Protein AF-A0A832FKH9-F1 (afdb_monomer_lite)

Structure (mmCIF, N/CA/C/O backbone):
data_AF-A0A832FKH9-F1
#
_entry.id   AF-A0A832FKH9-F1
#
loop_
_atom_site.group_PDB
_atom_site.id
_atom_site.type_symbol
_atom_site.label_atom_id
_atom_site.label_alt_id
_atom_site.label_comp_id
_atom_site.label_asym_id
_atom_site.label_entity_id
_atom_site.label_seq_id
_atom_site.pdbx_PDB_ins_code
_atom_site.Cartn_x
_atom_site.Cartn_y
_atom_site.Cartn_z
_atom_site.occupancy
_atom_site.B_iso_or_equiv
_atom_site.auth_seq_id
_atom_site.auth_comp_id
_atom_site.auth_asym_id
_atom_site.auth_atom_id
_atom_site.pdbx_PDB_model_num
ATOM 1 N N . MET A 1 1 ? -3.885 -21.429 -7.191 1.00 72.50 1 MET A N 1
ATOM 2 C CA . MET A 1 1 ? -3.188 -20.646 -6.149 1.00 72.50 1 MET A CA 1
ATOM 3 C C . MET A 1 1 ? -2.126 -19.803 -6.836 1.00 72.50 1 MET A C 1
ATOM 5 O O . MET A 1 1 ? -1.447 -20.340 -7.701 1.00 72.50 1 MET A O 1
ATOM 9 N N . CYS A 1 2 ? -2.045 -18.505 -6.538 1.00 88.19 2 CYS A N 1
ATOM 10 C CA . CYS A 1 2 ? -1.130 -17.582 -7.216 1.00 88.19 2 CYS A CA 1
ATOM 11 C C . CYS A 1 2 ? 0.353 -17.847 -6.870 1.00 88.19 2 CYS A C 1
ATOM 13 O O . CYS A 1 2 ? 0.639 -18.378 -5.797 1.00 88.19 2 CYS A O 1
ATOM 15 N N . ASP A 1 3 ? 1.308 -17.436 -7.715 1.00 91.25 3 ASP A N 1
ATOM 16 C CA . ASP A 1 3 ? 2.751 -17.640 -7.453 1.00 91.25 3 ASP A CA 1
ATOM 17 C C . ASP A 1 3 ? 3.201 -17.015 -6.121 1.00 91.25 3 ASP A C 1
ATOM 19 O O . ASP A 1 3 ? 3.970 -17.606 -5.360 1.00 91.25 3 ASP A O 1
ATOM 23 N N . TRP A 1 4 ? 2.670 -15.834 -5.793 1.00 95.12 4 TRP A N 1
ATOM 24 C CA . TRP A 1 4 ? 2.940 -15.149 -4.527 1.00 95.12 4 TRP A CA 1
ATOM 25 C C . TRP A 1 4 ? 2.365 -15.901 -3.330 1.00 95.12 4 TRP A C 1
ATOM 27 O O . TRP A 1 4 ? 2.994 -15.961 -2.281 1.00 95.12 4 TRP A O 1
ATOM 37 N N . CYS A 1 5 ? 1.202 -16.521 -3.499 1.00 95.06 5 CYS A N 1
ATOM 38 C CA . CYS A 1 5 ? 0.525 -17.339 -2.504 1.00 95.06 5 CYS A CA 1
ATOM 39 C C . CYS A 1 5 ? 1.340 -18.613 -2.219 1.00 95.06 5 CYS A C 1
ATOM 41 O O . CYS A 1 5 ? 1.559 -18.966 -1.064 1.00 95.06 5 CYS A O 1
ATOM 43 N N . MET A 1 6 ? 1.887 -19.244 -3.264 1.00 94.25 6 MET A N 1
ATOM 44 C CA . MET A 1 6 ? 2.776 -20.403 -3.126 1.00 94.25 6 MET A CA 1
ATOM 45 C C . MET A 1 6 ? 4.070 -20.060 -2.376 1.00 94.25 6 MET A C 1
ATOM 47 O O . MET A 1 6 ? 4.509 -20.832 -1.528 1.00 94.25 6 MET A O 1
ATOM 51 N N . LYS A 1 7 ? 4.677 -18.901 -2.664 1.00 95.44 7 LYS A N 1
ATOM 52 C CA . LYS A 1 7 ? 5.942 -18.474 -2.040 1.00 95.44 7 LYS A CA 1
ATOM 53 C C . LYS A 1 7 ? 5.771 -17.905 -0.630 1.00 95.44 7 LYS A C 1
ATOM 55 O O . LYS A 1 7 ? 6.543 -18.231 0.264 1.00 95.44 7 LYS A O 1
ATOM 60 N N . HIS A 1 8 ? 4.773 -17.045 -0.443 1.00 96.56 8 HIS A N 1
ATOM 61 C CA . HIS A 1 8 ? 4.639 -16.170 0.728 1.00 96.56 8 HIS A CA 1
ATOM 62 C C . HIS A 1 8 ? 3.318 -16.354 1.478 1.00 96.56 8 HIS A C 1
ATOM 64 O O . HIS A 1 8 ? 3.066 -15.627 2.432 1.00 96.56 8 HIS A O 1
ATOM 70 N N . GLY A 1 9 ? 2.462 -17.298 1.078 1.00 94.88 9 GLY A N 1
ATOM 71 C CA . GLY A 1 9 ? 1.144 -17.527 1.684 1.00 94.88 9 GLY A CA 1
ATOM 72 C C . GLY A 1 9 ? 1.073 -18.608 2.750 1.00 94.88 9 GLY A C 1
ATOM 73 O O . GLY A 1 9 ? 0.011 -18.773 3.337 1.00 94.88 9 GLY A O 1
ATOM 74 N N . ALA A 1 10 ? 2.164 -19.334 3.023 1.00 92.25 10 ALA A N 1
ATOM 75 C CA . ALA A 1 10 ? 2.206 -20.391 4.044 1.00 92.25 10 ALA A CA 1
ATOM 76 C C . ALA A 1 10 ? 1.051 -21.417 3.919 1.00 92.25 10 ALA A C 1
ATOM 78 O O . ALA A 1 10 ? 0.464 -21.832 4.914 1.00 92.25 10 ALA A O 1
ATOM 79 N N . GLY A 1 11 ? 0.714 -21.808 2.683 1.00 88.44 11 GLY A N 1
ATOM 80 C CA . GLY A 1 11 ? -0.406 -22.711 2.375 1.00 88.44 11 GLY A CA 1
ATOM 81 C C . GLY A 1 11 ? -1.739 -22.011 2.076 1.00 88.44 11 GLY A C 1
ATOM 82 O O . GLY A 1 11 ? -2.700 -22.679 1.703 1.00 88.44 11 GLY A O 1
ATOM 83 N N . GLY A 1 12 ? -1.797 -20.681 2.193 1.00 93.38 12 GLY A N 1
ATOM 84 C CA . GLY A 1 12 ? -2.956 -19.850 1.866 1.00 93.38 12 GLY A CA 1
ATOM 85 C C . GLY A 1 12 ? -2.609 -18.652 0.978 1.00 93.38 12 GLY A C 1
ATOM 86 O O . GLY A 1 12 ? -1.708 -18.697 0.141 1.00 93.38 12 GLY A O 1
ATOM 87 N N . LYS A 1 13 ? -3.354 -17.555 1.144 1.00 96.06 13 LYS A N 1
ATOM 88 C CA . LYS A 1 13 ? -3.136 -16.305 0.400 1.00 96.06 13 LYS A CA 1
ATOM 89 C C . LYS A 1 13 ? -1.949 -15.549 0.985 1.00 96.06 13 LYS A C 1
ATOM 91 O O . LYS A 1 13 ? -1.833 -15.442 2.202 1.00 96.06 13 LYS A O 1
ATOM 96 N N . TRP A 1 14 ? -1.093 -14.976 0.137 1.00 96.81 14 TRP A N 1
ATOM 97 C CA . TRP A 1 14 ? 0.122 -14.281 0.593 1.00 96.81 14 TRP A CA 1
ATOM 98 C C . TRP A 1 14 ? -0.168 -13.144 1.577 1.00 96.81 14 TRP A C 1
ATOM 100 O O . TRP A 1 14 ? 0.570 -12.960 2.540 1.00 96.81 14 TRP A O 1
ATOM 110 N N . TYR A 1 15 ? -1.276 -12.432 1.389 1.00 97.25 15 TYR A N 1
ATOM 111 C CA . TYR A 1 15 ? -1.684 -11.336 2.262 1.00 97.25 15 TYR A CA 1
ATOM 112 C C . TYR A 1 15 ? -2.440 -11.786 3.523 1.00 97.25 15 TYR A C 1
ATOM 114 O O . TYR A 1 15 ? -2.833 -10.951 4.322 1.00 97.25 15 TYR A O 1
ATOM 122 N N . LEU A 1 16 ? -2.654 -13.088 3.731 1.00 97.38 16 LEU A N 1
ATOM 123 C CA . LEU A 1 16 ? -3.214 -13.626 4.980 1.00 97.38 16 LEU A CA 1
ATOM 124 C C . LEU A 1 16 ? -2.169 -14.381 5.814 1.00 97.38 16 LEU A C 1
ATOM 126 O O . LEU A 1 16 ? -2.493 -14.950 6.854 1.00 97.38 16 LEU A O 1
ATOM 130 N N . ASN A 1 17 ? -0.905 -14.377 5.390 1.00 97.56 17 ASN A N 1
ATOM 131 C CA . ASN A 1 17 ? 0.189 -14.941 6.168 1.00 97.56 17 ASN A CA 1
ATOM 132 C C . ASN A 1 17 ? 0.715 -13.912 7.180 1.00 97.56 17 ASN A C 1
ATOM 134 O O . ASN A 1 17 ? 1.379 -12.948 6.800 1.00 97.56 17 ASN A O 1
ATOM 138 N N . ALA A 1 18 ? 0.491 -14.164 8.472 1.00 97.25 18 ALA A N 1
ATOM 139 C CA . ALA A 1 18 ? 0.915 -13.290 9.569 1.00 97.25 18 ALA A CA 1
ATOM 140 C C . ALA A 1 18 ? 2.423 -12.966 9.571 1.00 97.25 18 ALA A C 1
ATOM 142 O O . ALA A 1 18 ? 2.812 -11.867 9.960 1.00 97.25 18 ALA A O 1
ATOM 143 N N . LYS A 1 19 ? 3.285 -13.871 9.077 1.00 97.38 19 LYS A N 1
ATOM 144 C CA . LYS A 1 19 ? 4.739 -13.623 9.001 1.00 97.38 19 LYS A CA 1
ATOM 145 C C . LYS A 1 19 ? 5.087 -12.410 8.142 1.00 97.38 19 LYS A C 1
ATOM 147 O O . LYS A 1 19 ? 6.086 -11.750 8.404 1.00 97.38 19 LYS A O 1
ATOM 152 N N . ASN A 1 20 ? 4.256 -12.097 7.150 1.00 98.19 20 ASN A N 1
ATOM 153 C CA . ASN A 1 20 ? 4.489 -10.981 6.241 1.00 98.19 20 ASN A CA 1
ATOM 154 C C . ASN A 1 20 ? 4.259 -9.612 6.903 1.00 98.19 20 ASN A C 1
ATOM 156 O O . ASN A 1 20 ? 4.616 -8.596 6.320 1.00 98.19 20 ASN A O 1
ATOM 160 N N . TYR A 1 21 ? 3.712 -9.572 8.118 1.00 98.38 21 TYR A N 1
ATOM 161 C CA . TYR A 1 21 ? 3.408 -8.348 8.865 1.00 98.38 21 TYR A CA 1
ATOM 162 C C . TYR A 1 21 ? 4.388 -8.086 10.015 1.00 98.38 21 TYR A C 1
ATOM 164 O O . TYR A 1 21 ? 4.290 -7.063 10.688 1.00 98.38 21 TYR A O 1
ATOM 172 N N . SER A 1 22 ? 5.305 -9.019 10.279 1.00 97.00 22 SER A N 1
ATOM 173 C CA . SER A 1 22 ? 6.062 -9.042 11.527 1.00 97.00 22 SER A CA 1
ATOM 174 C C . SER A 1 22 ? 7.232 -8.052 11.538 1.00 97.00 22 SER A C 1
ATOM 176 O O . SER A 1 22 ? 7.860 -7.775 10.510 1.00 97.00 22 SER A O 1
ATOM 178 N N . ASN A 1 23 ? 7.555 -7.540 12.729 1.00 93.19 23 ASN A N 1
ATOM 179 C CA . ASN A 1 23 ? 8.705 -6.657 12.922 1.00 93.19 23 ASN A CA 1
ATOM 180 C C . ASN A 1 23 ? 10.027 -7.399 12.681 1.00 93.19 23 ASN A C 1
ATOM 182 O O . ASN A 1 23 ? 10.960 -6.816 12.136 1.00 93.19 23 ASN A O 1
ATOM 186 N N . GLU A 1 24 ? 10.089 -8.693 13.004 1.00 95.62 24 GLU A N 1
ATOM 187 C CA . GLU A 1 24 ? 11.258 -9.540 12.755 1.00 95.62 24 GLU A CA 1
ATOM 188 C C . GLU A 1 24 ? 11.542 -9.658 11.255 1.00 95.62 24 GLU A C 1
ATOM 190 O O . GLU A 1 24 ? 12.694 -9.571 10.832 1.00 95.62 24 GLU A O 1
ATOM 195 N N . LEU A 1 25 ? 10.500 -9.809 10.425 1.00 96.88 25 LEU A N 1
ATOM 196 C CA . LEU A 1 25 ? 10.661 -9.791 8.974 1.00 96.88 25 LEU A CA 1
ATOM 197 C C . LEU A 1 25 ? 11.145 -8.419 8.497 1.00 96.88 25 LEU A C 1
ATOM 199 O O . LEU A 1 25 ? 12.061 -8.343 7.675 1.00 96.88 25 LEU A O 1
ATOM 203 N N . ALA A 1 26 ? 10.529 -7.347 8.999 1.00 95.56 26 ALA A N 1
ATOM 204 C CA . ALA A 1 26 ? 10.887 -5.982 8.638 1.00 95.56 26 ALA A CA 1
ATOM 205 C C . ALA A 1 26 ? 12.366 -5.683 8.943 1.00 95.56 26 ALA A C 1
ATOM 207 O O . ALA A 1 26 ? 13.059 -5.082 8.119 1.00 95.56 26 ALA A O 1
ATOM 208 N N . GLU A 1 27 ? 12.865 -6.147 10.089 1.00 94.62 27 GLU A N 1
ATOM 209 C CA . GLU A 1 27 ? 14.269 -6.042 10.485 1.00 94.62 27 GLU A CA 1
ATOM 210 C C . GLU A 1 27 ? 15.173 -6.913 9.603 1.00 94.62 27 GLU A C 1
ATOM 212 O O . GLU A 1 27 ? 16.154 -6.415 9.048 1.00 94.62 27 GLU A O 1
ATOM 217 N N . ALA A 1 28 ? 14.804 -8.180 9.382 1.00 95.38 28 ALA A N 1
ATOM 218 C CA . ALA A 1 28 ? 15.586 -9.125 8.583 1.00 95.38 28 ALA A CA 1
ATOM 219 C C . ALA A 1 28 ? 15.836 -8.649 7.141 1.00 95.38 28 ALA A C 1
ATOM 221 O O . ALA A 1 28 ? 16.871 -8.973 6.553 1.00 95.38 28 ALA A O 1
ATOM 222 N N . ILE A 1 29 ? 14.911 -7.875 6.563 1.00 95.25 29 ILE A N 1
ATOM 223 C CA . ILE A 1 29 ? 15.063 -7.305 5.214 1.00 95.25 29 ILE A CA 1
ATOM 224 C C . ILE A 1 29 ? 15.537 -5.845 5.212 1.00 95.25 29 ILE A C 1
ATOM 226 O O . ILE A 1 29 ? 15.585 -5.232 4.144 1.00 95.25 29 ILE A O 1
ATOM 230 N N . ASN A 1 30 ? 15.872 -5.279 6.377 1.00 94.31 30 ASN A N 1
ATOM 231 C CA . ASN A 1 30 ? 16.203 -3.865 6.558 1.00 94.31 30 ASN A CA 1
ATOM 232 C C . ASN A 1 30 ? 15.158 -2.926 5.915 1.00 94.31 30 ASN A C 1
ATOM 234 O O . ASN A 1 30 ? 15.482 -1.969 5.203 1.00 94.31 30 ASN A O 1
ATOM 238 N N . ALA A 1 31 ? 13.873 -3.215 6.147 1.00 96.12 31 ALA A N 1
ATOM 239 C CA . ALA A 1 31 ? 12.766 -2.462 5.567 1.00 96.12 31 ALA A CA 1
ATOM 240 C C . ALA A 1 31 ? 12.786 -0.987 5.997 1.00 96.12 31 ALA A C 1
ATOM 242 O O . ALA A 1 31 ? 12.308 -0.137 5.253 1.00 96.12 31 ALA A O 1
ATOM 243 N N . GLN A 1 32 ? 13.359 -0.657 7.161 1.00 95.81 32 GLN A N 1
ATOM 244 C CA . GLN A 1 32 ? 13.334 0.707 7.699 1.00 95.81 32 GLN A CA 1
ATOM 245 C C . GLN A 1 32 ? 14.030 1.698 6.775 1.00 95.81 32 GLN A C 1
ATOM 247 O O . GLN A 1 32 ? 13.463 2.747 6.464 1.00 95.81 32 GLN A O 1
ATOM 252 N N . GLU A 1 33 ? 15.235 1.365 6.317 1.00 95.50 33 GLU A N 1
ATOM 253 C CA . GLU A 1 33 ? 15.982 2.251 5.428 1.00 95.50 33 GLU A CA 1
ATOM 254 C C . GLU A 1 33 ? 15.315 2.330 4.050 1.00 95.50 33 GLU A C 1
ATOM 256 O O . GLU A 1 33 ? 15.146 3.423 3.509 1.00 95.50 33 GLU A O 1
ATOM 261 N N . TYR A 1 34 ? 14.829 1.198 3.526 1.00 96.50 34 TYR A N 1
ATOM 262 C CA . TYR A 1 34 ? 14.075 1.175 2.271 1.00 96.50 34 TYR A CA 1
ATOM 263 C C . TYR A 1 34 ? 12.848 2.101 2.328 1.00 96.50 34 TYR A C 1
ATOM 265 O O . TYR A 1 34 ? 12.664 2.950 1.456 1.00 96.50 34 TYR A O 1
ATOM 273 N N . LEU A 1 35 ? 12.018 1.964 3.366 1.00 96.88 35 LEU A N 1
ATOM 274 C CA . LEU A 1 35 ? 10.779 2.725 3.523 1.00 96.88 35 LEU A CA 1
ATOM 275 C C . LEU A 1 35 ? 11.048 4.214 3.715 1.00 96.88 35 LEU A C 1
ATOM 277 O O . LEU A 1 35 ? 10.389 5.047 3.097 1.00 96.88 35 LEU A O 1
ATOM 281 N N . LYS A 1 36 ? 12.040 4.555 4.538 1.00 96.50 36 LYS A N 1
ATOM 282 C CA . LYS A 1 36 ? 12.439 5.940 4.789 1.00 96.50 36 LYS A CA 1
ATOM 283 C C . LYS A 1 36 ? 12.864 6.644 3.506 1.00 96.50 36 LYS A C 1
ATOM 285 O O . LYS A 1 36 ? 12.385 7.744 3.232 1.00 96.50 36 LYS A O 1
ATOM 290 N N . GLU A 1 37 ? 13.726 6.021 2.710 1.00 95.31 37 GLU A N 1
ATOM 291 C CA . GLU A 1 37 ? 14.200 6.620 1.461 1.00 95.31 37 GLU A CA 1
ATOM 292 C C . GLU A 1 37 ? 13.097 6.675 0.398 1.00 95.31 37 GLU A C 1
ATOM 294 O O . GLU A 1 37 ? 12.951 7.684 -0.294 1.00 95.31 37 GLU A O 1
ATOM 299 N N . GLN A 1 38 ? 12.244 5.650 0.326 1.00 94.06 38 GLN A N 1
ATOM 300 C CA . GLN A 1 38 ? 11.099 5.642 -0.580 1.00 94.06 38 GLN A CA 1
ATOM 301 C C . GLN A 1 38 ? 10.106 6.767 -0.264 1.00 94.06 38 GLN A C 1
ATOM 303 O O . GLN A 1 38 ? 9.687 7.481 -1.170 1.00 94.06 38 GLN A O 1
ATOM 308 N N . TRP A 1 39 ? 9.737 6.952 1.005 1.00 93.94 39 TRP A N 1
ATOM 309 C CA . TRP A 1 39 ? 8.747 7.956 1.402 1.00 93.94 39 TRP A CA 1
ATOM 310 C C . TRP A 1 39 ? 9.293 9.383 1.397 1.00 93.94 39 TRP A C 1
ATOM 312 O O . TRP A 1 39 ? 8.552 10.320 1.107 1.00 93.94 39 TRP A O 1
ATOM 322 N N . LYS A 1 40 ? 10.596 9.579 1.627 1.00 92.94 40 LYS A N 1
ATOM 323 C CA . LYS A 1 40 ? 11.235 10.881 1.379 1.00 92.94 40 LYS A CA 1
ATOM 324 C C . LYS A 1 40 ? 11.149 11.300 -0.084 1.00 92.94 40 LYS A C 1
ATOM 326 O O . LYS A 1 40 ? 10.989 12.492 -0.334 1.00 92.94 40 LYS A O 1
ATOM 331 N N . ALA A 1 41 ? 11.251 10.342 -1.004 1.00 87.81 41 ALA A N 1
ATOM 332 C CA . ALA A 1 41 ? 11.240 10.552 -2.447 1.00 87.81 41 ALA A CA 1
ATOM 333 C C . ALA A 1 41 ? 9.930 10.084 -3.106 1.00 87.81 41 ALA A C 1
ATOM 335 O O . ALA A 1 41 ? 9.932 9.719 -4.283 1.00 87.81 41 ALA A O 1
ATOM 336 N N . PHE A 1 42 ? 8.810 10.068 -2.374 1.00 85.69 42 PHE A N 1
ATOM 337 C CA . PHE A 1 42 ? 7.564 9.462 -2.855 1.00 85.69 42 PHE A CA 1
ATOM 338 C C . PHE A 1 42 ? 7.050 10.124 -4.142 1.00 85.69 42 PHE A C 1
ATOM 340 O O . PHE A 1 42 ? 6.517 9.465 -5.032 1.00 85.69 42 PHE A O 1
ATOM 347 N N . GLU A 1 43 ? 7.275 11.427 -4.292 1.00 78.50 43 GLU A N 1
ATOM 348 C CA . GLU A 1 43 ? 6.935 12.195 -5.488 1.00 78.50 43 GLU A CA 1
ATOM 349 C C . GLU A 1 43 ? 7.694 11.680 -6.731 1.00 78.50 43 GLU A C 1
ATOM 351 O O . GLU A 1 43 ? 7.157 11.656 -7.841 1.00 78.50 43 GLU A O 1
ATOM 356 N N . MET A 1 44 ? 8.916 11.168 -6.542 1.00 73.19 44 MET A N 1
ATOM 357 C CA . MET A 1 44 ? 9.737 10.570 -7.601 1.00 73.19 44 MET A CA 1
ATOM 358 C C . MET A 1 44 ? 9.292 9.150 -7.968 1.00 73.19 44 MET A C 1
ATOM 360 O O . MET A 1 44 ? 9.544 8.709 -9.091 1.00 73.19 44 MET A O 1
ATOM 364 N N . VAL A 1 45 ? 8.563 8.456 -7.083 1.00 68.38 45 VAL A N 1
ATOM 365 C CA . VAL A 1 45 ? 7.987 7.126 -7.364 1.00 68.38 45 VAL A CA 1
ATOM 366 C C . VAL A 1 45 ? 6.961 7.189 -8.505 1.00 68.38 45 VAL A C 1
ATOM 368 O O . VAL A 1 45 ? 6.744 6.179 -9.175 1.00 68.38 45 VAL A O 1
ATOM 371 N N . TYR A 1 46 ? 6.365 8.359 -8.773 1.00 59.53 46 TYR A N 1
ATOM 372 C CA . TYR A 1 46 ? 5.474 8.601 -9.920 1.00 59.53 46 TYR A CA 1
ATOM 373 C C . TYR A 1 46 ? 6.218 8.937 -11.214 1.00 59.53 46 TYR A C 1
ATOM 375 O O . TYR A 1 46 ? 5.755 8.612 -12.308 1.00 59.53 46 TYR A O 1
ATOM 383 N N . ILE A 1 47 ? 7.400 9.542 -11.108 1.00 57.53 47 ILE A N 1
ATOM 384 C CA . ILE A 1 47 ? 8.244 9.934 -12.242 1.00 57.53 47 ILE A CA 1
ATOM 385 C C . ILE A 1 47 ? 9.305 8.841 -12.453 1.00 57.53 47 ILE A C 1
ATOM 387 O O . ILE A 1 47 ? 10.512 9.090 -12.487 1.00 57.53 47 ILE A O 1
ATOM 391 N N . ARG A 1 48 ? 8.866 7.576 -12.554 1.00 57.44 48 ARG A N 1
ATOM 392 C CA . ARG A 1 48 ? 9.795 6.452 -12.742 1.00 57.44 48 ARG A CA 1
ATOM 393 C C . ARG A 1 48 ? 10.490 6.582 -14.090 1.00 57.44 48 ARG A C 1
ATOM 395 O O . ARG A 1 48 ? 9.838 6.641 -15.131 1.00 57.44 48 ARG A O 1
ATOM 402 N N . ARG A 1 49 ? 11.824 6.543 -14.079 1.00 53.72 49 ARG A N 1
ATOM 403 C CA . ARG A 1 49 ? 12.604 6.238 -15.282 1.00 53.72 49 ARG A CA 1
ATOM 404 C C . ARG A 1 49 ? 12.764 4.726 -15.396 1.00 53.72 49 ARG A C 1
ATOM 406 O O . ARG A 1 49 ? 13.375 4.103 -14.530 1.00 53.72 49 ARG A O 1
ATOM 413 N N . ILE A 1 50 ? 12.240 4.136 -16.465 1.00 57.28 50 ILE A N 1
ATOM 414 C CA . ILE A 1 50 ? 12.451 2.719 -16.792 1.00 57.28 50 ILE A CA 1
ATOM 415 C C . ILE A 1 50 ? 13.569 2.682 -17.831 1.00 57.28 50 ILE A C 1
ATOM 417 O O . ILE A 1 50 ? 13.395 3.204 -18.923 1.00 57.28 50 ILE A O 1
ATOM 421 N N . MET A 1 51 ? 14.735 2.115 -17.501 1.00 53.44 51 MET A N 1
ATOM 422 C CA . MET A 1 51 ? 15.885 2.051 -18.428 1.00 53.44 51 MET A CA 1
ATOM 423 C C . MET A 1 51 ? 16.297 3.427 -19.005 1.00 53.44 51 MET A C 1
ATOM 425 O O . MET A 1 51 ? 16.641 3.541 -20.174 1.00 53.44 51 MET A O 1
ATOM 429 N N . GLY A 1 52 ? 16.215 4.498 -18.205 1.00 54.97 52 GLY A N 1
ATOM 430 C CA . GLY A 1 52 ? 16.533 5.865 -18.653 1.00 54.97 52 GLY A CA 1
ATOM 431 C C . GLY A 1 52 ? 15.419 6.565 -19.443 1.00 54.97 52 GLY A C 1
ATOM 432 O O . GLY A 1 52 ? 15.507 7.768 -19.675 1.00 54.97 52 GLY A O 1
ATOM 433 N N . ILE A 1 53 ? 14.338 5.859 -19.781 1.00 54.44 53 ILE A N 1
ATOM 434 C CA . ILE A 1 53 ? 13.167 6.416 -20.458 1.00 54.44 53 ILE A CA 1
ATOM 435 C C . ILE A 1 53 ? 12.234 7.043 -19.423 1.00 54.44 53 ILE A C 1
ATOM 437 O O . ILE A 1 53 ? 11.830 6.395 -18.456 1.00 54.44 53 ILE A O 1
ATOM 441 N N . THR A 1 54 ? 11.917 8.323 -19.621 1.00 58.16 54 THR A N 1
ATOM 442 C CA . THR A 1 54 ? 10.975 9.081 -18.789 1.00 58.16 54 THR A CA 1
ATOM 443 C C . THR A 1 54 ? 9.558 8.517 -18.901 1.00 58.16 54 THR A C 1
ATOM 445 O O . THR A 1 54 ? 9.191 7.931 -19.921 1.00 58.16 54 THR A O 1
ATOM 448 N N . SER A 1 55 ? 8.742 8.731 -17.864 1.00 59.66 55 SER A N 1
ATOM 449 C CA . SER A 1 55 ? 7.317 8.375 -17.860 1.00 59.66 55 SER A CA 1
ATOM 450 C C . SER A 1 55 ? 6.475 9.192 -18.857 1.00 59.66 55 SER A C 1
ATOM 452 O O . SER A 1 55 ? 5.330 8.834 -19.132 1.00 59.66 55 SER A O 1
ATOM 454 N N . ILE A 1 56 ? 7.052 10.252 -19.438 1.00 58.41 56 ILE A N 1
ATOM 455 C CA . ILE A 1 56 ? 6.475 11.020 -20.547 1.00 58.41 56 ILE A CA 1
ATOM 456 C C . ILE A 1 56 ? 6.357 10.089 -21.764 1.00 58.41 56 ILE A C 1
ATOM 458 O O . ILE A 1 56 ? 7.338 9.460 -22.178 1.00 58.41 56 ILE A O 1
ATOM 462 N N . ASP A 1 57 ? 5.144 9.968 -22.301 1.00 62.38 57 ASP A N 1
ATOM 463 C CA . ASP A 1 57 ? 4.764 9.053 -23.388 1.00 62.38 57 ASP A CA 1
ATOM 464 C C . ASP A 1 57 ? 4.993 7.564 -23.096 1.00 62.38 57 ASP A C 1
ATOM 466 O O . ASP A 1 57 ? 5.122 6.753 -24.017 1.00 62.38 57 ASP A O 1
ATOM 470 N N . LEU A 1 58 ? 5.035 7.165 -21.817 1.00 67.62 58 LEU A N 1
ATOM 471 C CA . LEU A 1 58 ? 5.226 5.759 -21.447 1.00 67.62 58 LEU A CA 1
ATOM 472 C C . LEU A 1 58 ? 4.156 4.852 -22.072 1.00 67.62 58 LEU A C 1
ATOM 474 O O . LEU A 1 58 ? 4.480 3.750 -22.504 1.00 67.62 58 LEU A O 1
ATOM 478 N N . GLY A 1 59 ? 2.918 5.339 -22.199 1.00 68.38 59 GLY A N 1
ATOM 479 C CA . GLY A 1 59 ? 1.840 4.616 -22.875 1.00 68.38 59 GLY A CA 1
ATOM 480 C C . GLY A 1 59 ? 2.166 4.263 -24.321 1.00 68.38 59 GLY A C 1
ATOM 481 O O . GLY A 1 59 ? 2.124 3.091 -24.683 1.00 68.38 59 GLY A O 1
ATOM 482 N N . TYR A 1 60 ? 2.582 5.249 -25.118 1.00 73.44 60 TYR A N 1
ATOM 483 C CA . TYR A 1 60 ? 3.007 5.025 -26.501 1.00 73.44 60 TYR A CA 1
ATOM 484 C C . TYR A 1 60 ? 4.213 4.077 -26.573 1.00 73.44 60 TYR A C 1
ATOM 486 O O . TYR A 1 60 ? 4.215 3.104 -27.326 1.00 73.44 60 TYR A O 1
ATOM 494 N N . LYS A 1 61 ? 5.231 4.302 -25.733 1.00 73.88 61 LYS A N 1
ATOM 495 C CA . LYS A 1 61 ? 6.465 3.497 -25.740 1.00 73.88 61 LYS A CA 1
ATOM 496 C C . LYS A 1 61 ? 6.221 2.034 -25.358 1.00 73.88 61 LYS A C 1
ATOM 498 O O . LYS A 1 61 ? 6.899 1.153 -25.884 1.00 73.88 61 LYS A O 1
ATOM 503 N N . LEU A 1 62 ? 5.252 1.761 -24.483 1.00 75.12 62 LEU A N 1
ATOM 504 C CA . LEU A 1 62 ? 4.856 0.402 -24.100 1.00 75.12 62 LEU A CA 1
ATOM 505 C C . LEU A 1 62 ? 4.062 -0.339 -25.186 1.00 75.12 62 LEU A C 1
ATOM 507 O O . LEU A 1 62 ? 4.001 -1.567 -25.136 1.00 75.12 62 LEU A O 1
ATOM 511 N N . GLN A 1 63 ? 3.495 0.370 -26.165 1.00 75.31 63 GLN A N 1
ATOM 512 C CA . GLN A 1 63 ? 2.788 -0.223 -27.306 1.00 75.31 63 GLN A CA 1
ATOM 513 C C . GLN A 1 63 ? 3.728 -0.615 -28.460 1.00 75.31 63 GLN A C 1
ATOM 515 O O . GLN A 1 63 ? 3.331 -1.365 -29.350 1.00 75.31 63 GLN A O 1
ATOM 520 N N . LEU A 1 64 ? 4.989 -0.162 -28.445 1.00 78.00 64 LEU A N 1
ATOM 521 C CA . LEU A 1 64 ? 5.970 -0.512 -29.475 1.00 78.00 64 LEU A CA 1
ATOM 522 C C . LEU A 1 64 ? 6.328 -2.014 -29.417 1.00 78.00 64 LEU A C 1
ATOM 524 O O . LEU A 1 64 ? 6.601 -2.538 -28.335 1.00 78.00 64 LEU A O 1
ATOM 528 N N . PRO A 1 65 ? 6.413 -2.724 -30.557 1.00 76.44 65 PRO A N 1
ATOM 529 C CA . PRO A 1 65 ? 6.429 -4.190 -30.587 1.00 76.44 65 PRO A CA 1
ATOM 530 C C . PRO A 1 65 ? 7.645 -4.827 -29.903 1.00 76.44 65 PRO A C 1
ATOM 532 O O . PRO A 1 65 ? 7.503 -5.837 -29.220 1.00 76.44 65 PRO A O 1
ATOM 535 N N . ILE A 1 66 ? 8.837 -4.246 -30.061 1.00 83.00 66 ILE A N 1
ATOM 536 C CA . ILE A 1 66 ? 10.079 -4.765 -29.459 1.00 83.00 66 ILE A CA 1
ATOM 537 C C . ILE A 1 66 ? 10.428 -3.966 -28.201 1.00 83.00 66 ILE A C 1
ATOM 539 O O . ILE A 1 66 ? 10.595 -4.533 -27.122 1.00 83.00 66 ILE A O 1
ATOM 543 N N . ILE A 1 67 ? 10.472 -2.638 -28.324 1.00 82.88 67 ILE A N 1
ATOM 544 C CA . ILE A 1 67 ? 10.828 -1.730 -27.225 1.00 82.88 67 ILE A CA 1
ATOM 545 C C . ILE A 1 67 ? 9.830 -1.863 -26.069 1.00 82.88 67 ILE A C 1
ATOM 547 O O . ILE A 1 67 ? 10.244 -1.994 -24.919 1.00 82.88 67 ILE A O 1
ATOM 551 N N . GLY A 1 68 ? 8.529 -1.922 -26.357 1.00 83.88 68 GLY A N 1
ATOM 552 C CA . GLY A 1 68 ? 7.492 -2.068 -25.340 1.00 83.88 68 GLY A CA 1
ATOM 553 C C . GLY A 1 68 ? 7.584 -3.390 -24.580 1.00 83.88 68 GLY A C 1
ATOM 554 O O . GLY A 1 68 ? 7.408 -3.401 -23.362 1.00 83.88 68 GLY A O 1
ATOM 555 N N . ARG A 1 69 ? 7.960 -4.492 -25.247 1.00 85.62 69 ARG A N 1
ATOM 556 C CA . ARG A 1 69 ? 8.207 -5.787 -24.582 1.00 85.62 69 ARG A CA 1
ATOM 557 C C . ARG A 1 69 ? 9.382 -5.710 -23.610 1.00 85.62 69 ARG A C 1
ATOM 559 O O . ARG A 1 69 ? 9.259 -6.172 -22.479 1.00 85.62 69 ARG A O 1
ATOM 566 N N . ILE A 1 70 ? 10.489 -5.089 -24.021 1.00 87.44 70 ILE A N 1
ATOM 567 C CA . ILE A 1 70 ? 11.681 -4.915 -23.173 1.00 87.44 70 ILE A CA 1
ATOM 568 C C . ILE A 1 70 ? 11.369 -4.008 -21.977 1.00 87.44 70 ILE A C 1
ATOM 570 O O . ILE A 1 70 ? 11.730 -4.326 -20.843 1.00 87.44 70 ILE A O 1
ATOM 574 N N . LEU A 1 71 ? 10.666 -2.897 -22.211 1.00 85.31 71 LEU A N 1
ATOM 575 C CA . LEU A 1 71 ? 10.262 -1.970 -21.155 1.00 85.31 71 LEU A CA 1
ATOM 576 C C . LEU A 1 71 ? 9.311 -2.620 -20.156 1.00 85.31 71 LEU A C 1
ATOM 578 O O . LEU A 1 71 ? 9.521 -2.476 -18.953 1.00 85.31 71 LEU A O 1
ATOM 582 N N . ARG A 1 72 ? 8.316 -3.375 -20.636 1.00 88.44 72 ARG A N 1
ATOM 583 C CA . ARG A 1 72 ? 7.409 -4.149 -19.784 1.00 88.44 72 ARG A CA 1
ATOM 584 C C . ARG A 1 72 ? 8.184 -5.158 -18.952 1.00 88.44 72 ARG A C 1
ATOM 586 O O . ARG A 1 72 ? 8.050 -5.149 -17.740 1.00 88.44 72 ARG A O 1
ATOM 593 N N . TRP A 1 73 ? 9.043 -5.965 -19.570 1.00 90.06 73 TRP A N 1
ATOM 594 C CA . TRP A 1 73 ? 9.867 -6.935 -18.846 1.00 90.06 73 TRP A CA 1
ATOM 595 C C . TRP A 1 73 ? 10.728 -6.273 -17.758 1.00 90.06 73 TRP A C 1
ATOM 597 O O .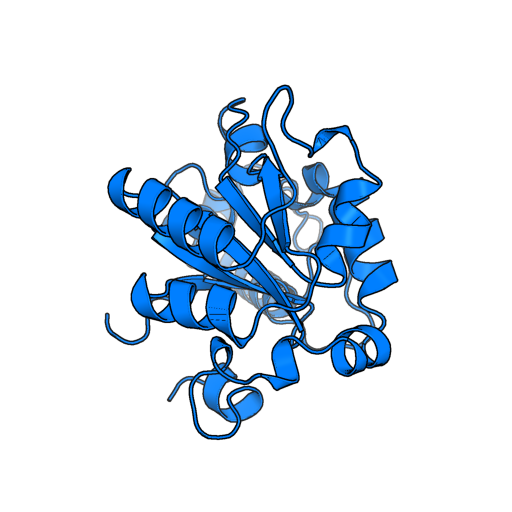 TRP A 1 73 ? 10.761 -6.737 -16.620 1.00 90.06 73 TRP A O 1
ATOM 607 N N . SER A 1 74 ? 11.372 -5.147 -18.077 1.00 89.69 74 SER A N 1
ATOM 608 C CA . SER A 1 74 ? 12.172 -4.379 -17.116 1.00 89.69 74 SER A CA 1
ATOM 609 C C . SER A 1 74 ? 11.323 -3.821 -15.969 1.00 89.69 74 SER A C 1
ATOM 611 O O . SER A 1 74 ? 11.718 -3.905 -14.803 1.00 89.69 74 SER A O 1
ATOM 613 N N . ALA A 1 75 ? 10.141 -3.283 -16.284 1.00 89.00 75 ALA A N 1
ATOM 614 C CA . ALA A 1 75 ? 9.199 -2.771 -15.298 1.00 89.00 75 ALA A CA 1
ATOM 615 C C . ALA A 1 75 ? 8.686 -3.885 -14.380 1.00 89.00 75 ALA A C 1
ATOM 617 O O . ALA A 1 75 ? 8.711 -3.722 -13.165 1.00 89.00 75 ALA A O 1
ATOM 618 N N . GLU A 1 76 ? 8.299 -5.032 -14.932 1.00 92.69 76 GLU A N 1
ATOM 619 C CA . GLU A 1 76 ? 7.817 -6.173 -14.154 1.00 92.69 76 GLU A CA 1
ATOM 620 C C . GLU A 1 76 ? 8.904 -6.725 -13.231 1.00 92.69 76 GLU A C 1
ATOM 622 O O . GLU A 1 76 ? 8.635 -6.989 -12.060 1.00 92.69 76 GLU A O 1
ATOM 627 N N . ARG A 1 77 ? 10.154 -6.811 -13.710 1.00 93.31 77 ARG A N 1
ATOM 628 C CA . ARG A 1 77 ? 11.299 -7.2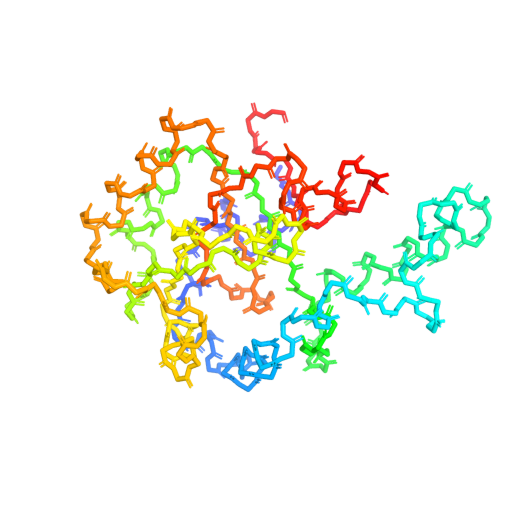36 -12.890 1.00 93.31 77 ARG A CA 1
ATOM 629 C C . ARG A 1 77 ? 11.570 -6.280 -11.728 1.00 93.31 77 ARG A C 1
ATOM 631 O O . ARG A 1 77 ? 11.986 -6.714 -10.660 1.00 93.31 77 ARG A O 1
ATOM 638 N N . MET A 1 78 ? 11.356 -4.985 -11.945 1.00 91.81 78 MET A N 1
ATOM 639 C CA . MET A 1 78 ? 11.467 -3.952 -10.916 1.00 91.81 78 MET A CA 1
ATOM 640 C C . MET A 1 78 ? 10.336 -4.081 -9.886 1.00 91.81 78 MET A C 1
ATOM 642 O O . MET A 1 78 ? 10.604 -4.184 -8.691 1.00 91.81 78 MET A O 1
ATOM 646 N N . ILE A 1 79 ? 9.084 -4.113 -10.351 1.00 93.12 79 ILE A N 1
ATOM 647 C CA . ILE A 1 79 ? 7.872 -4.189 -9.521 1.00 93.12 79 ILE A CA 1
ATOM 648 C C . ILE A 1 79 ? 7.913 -5.424 -8.613 1.00 93.12 79 ILE A C 1
ATOM 650 O O . ILE A 1 79 ? 7.661 -5.308 -7.420 1.00 93.12 79 ILE A O 1
ATOM 654 N N . HIS A 1 80 ? 8.325 -6.573 -9.151 1.00 96.19 80 HIS A N 1
ATOM 655 C CA . HIS A 1 80 ? 8.332 -7.864 -8.457 1.00 96.19 80 HIS A CA 1
ATOM 656 C C . HIS A 1 80 ? 9.710 -8.265 -7.910 1.00 96.19 80 HIS A C 1
ATOM 658 O O . HIS A 1 80 ? 9.971 -9.445 -7.680 1.00 96.19 80 HIS A O 1
ATOM 664 N N . SER A 1 81 ? 10.626 -7.307 -7.738 1.00 95.81 81 SER A N 1
ATOM 665 C CA . SER A 1 81 ? 11.989 -7.596 -7.287 1.00 95.81 81 SER A CA 1
ATOM 666 C C . SER A 1 81 ? 12.013 -8.189 -5.876 1.00 95.81 81 SER A C 1
ATOM 668 O O . SER A 1 81 ? 11.689 -7.517 -4.899 1.00 95.81 81 SER A O 1
ATOM 670 N N . GLU A 1 82 ? 12.504 -9.422 -5.752 1.00 95.38 82 GLU A N 1
ATOM 671 C CA . GLU A 1 82 ? 12.789 -10.068 -4.464 1.00 95.38 82 GLU A CA 1
ATOM 672 C C . GLU A 1 82 ? 14.260 -9.874 -4.024 1.00 95.38 82 GLU A C 1
ATOM 674 O O . GLU A 1 82 ? 14.649 -10.355 -2.964 1.00 95.38 82 GLU A O 1
ATOM 679 N N . GLY A 1 83 ? 15.080 -9.138 -4.788 1.00 92.12 83 GLY A N 1
ATOM 680 C CA . GLY A 1 83 ? 16.523 -8.995 -4.540 1.00 92.12 83 GLY A CA 1
ATOM 681 C C . GLY A 1 83 ? 16.893 -8.232 -3.258 1.00 92.12 83 GLY A C 1
ATOM 682 O O . GLY A 1 83 ? 16.088 -7.495 -2.705 1.00 92.12 83 GLY A O 1
ATOM 683 N N . LYS A 1 84 ? 18.148 -8.362 -2.801 1.00 87.44 84 LYS A N 1
ATOM 684 C CA . LYS A 1 84 ? 18.665 -7.638 -1.617 1.00 87.44 84 LYS A CA 1
ATOM 685 C C . LYS A 1 84 ? 18.964 -6.155 -1.884 1.00 87.44 84 LYS A C 1
ATOM 687 O O . LYS A 1 84 ? 18.884 -5.337 -0.979 1.00 87.44 84 LYS A O 1
ATOM 692 N N . HIS A 1 85 ? 19.289 -5.799 -3.128 1.00 88.62 85 HIS A N 1
ATOM 693 C CA . HIS A 1 85 ? 19.674 -4.440 -3.534 1.00 88.62 85 HIS A CA 1
ATOM 694 C C . HIS A 1 85 ? 18.529 -3.718 -4.256 1.00 88.62 85 HIS A C 1
ATOM 696 O O . HIS A 1 85 ? 18.680 -3.266 -5.391 1.00 88.62 85 HIS A O 1
ATOM 702 N N . ARG A 1 86 ? 17.353 -3.667 -3.622 1.00 93.12 86 ARG A N 1
ATOM 703 C CA . ARG A 1 86 ? 16.184 -2.954 -4.158 1.00 93.12 86 ARG A CA 1
ATOM 704 C C . ARG A 1 86 ? 16.426 -1.453 -4.132 1.00 93.12 86 ARG A C 1
ATOM 706 O O . ARG A 1 86 ? 16.915 -0.925 -3.137 1.00 93.12 86 ARG A O 1
ATOM 713 N N . ASN A 1 87 ? 16.036 -0.762 -5.197 1.00 92.62 87 ASN A N 1
ATOM 714 C CA . ASN A 1 87 ? 16.051 0.691 -5.226 1.00 92.62 87 ASN A CA 1
ATOM 715 C C . ASN A 1 87 ? 14.744 1.257 -4.618 1.00 92.62 87 ASN A C 1
ATOM 717 O O . ASN A 1 87 ? 13.679 1.112 -5.230 1.00 92.62 87 ASN A O 1
ATOM 721 N N . PRO A 1 88 ? 14.795 1.927 -3.450 1.00 92.00 88 PRO A N 1
ATOM 722 C CA . PRO A 1 88 ? 13.601 2.457 -2.789 1.00 92.00 88 PRO A CA 1
ATOM 723 C C . PRO A 1 88 ? 12.950 3.611 -3.559 1.00 92.00 88 PRO A C 1
ATOM 725 O O . PRO A 1 88 ? 11.726 3.683 -3.637 1.00 92.00 88 PRO A O 1
ATOM 728 N N . VAL A 1 89 ? 13.743 4.461 -4.221 1.00 88.19 89 VAL A N 1
ATOM 729 C CA . VAL A 1 89 ? 13.249 5.603 -5.018 1.00 88.19 89 VAL A CA 1
ATOM 730 C C . VAL A 1 89 ? 12.423 5.132 -6.221 1.00 88.19 89 VAL A C 1
ATOM 732 O O . VAL A 1 89 ? 11.491 5.804 -6.655 1.00 88.19 89 VAL A O 1
ATOM 735 N N . ARG A 1 90 ? 12.735 3.946 -6.756 1.00 85.44 90 ARG A N 1
ATOM 736 C CA . ARG A 1 90 ? 11.973 3.298 -7.837 1.00 85.44 90 ARG A CA 1
ATOM 737 C C . ARG A 1 90 ? 10.831 2.410 -7.342 1.00 85.44 90 ARG A C 1
ATOM 739 O O . ARG A 1 90 ? 10.057 1.924 -8.171 1.00 85.44 90 ARG A O 1
ATOM 746 N N . ALA A 1 91 ? 10.719 2.225 -6.027 1.00 90.62 91 ALA A N 1
ATOM 747 C CA . ALA A 1 91 ? 9.805 1.290 -5.386 1.00 90.62 91 ALA A CA 1
ATOM 748 C C . ALA A 1 91 ? 9.956 -0.150 -5.915 1.00 90.62 91 ALA A C 1
ATOM 750 O O . ALA A 1 91 ? 8.976 -0.805 -6.277 1.00 90.62 91 ALA A O 1
ATOM 751 N N . ASP A 1 92 ? 11.198 -0.630 -6.001 1.00 93.81 92 ASP A N 1
ATOM 752 C CA . ASP A 1 92 ? 11.490 -2.012 -6.382 1.00 93.81 92 ASP A CA 1
ATOM 753 C C . ASP A 1 92 ? 10.880 -2.983 -5.361 1.00 93.81 92 ASP A C 1
ATOM 755 O O . ASP A 1 92 ? 11.093 -2.819 -4.158 1.00 93.81 92 ASP A O 1
ATOM 759 N N . GLY A 1 93 ? 10.160 -4.007 -5.818 1.00 95.44 93 GLY A N 1
ATOM 760 C CA . GLY A 1 93 ? 9.487 -4.962 -4.930 1.00 95.44 93 GLY A CA 1
ATOM 761 C C . GLY A 1 93 ? 8.219 -4.411 -4.266 1.00 95.44 93 GLY A C 1
ATOM 762 O O . GLY A 1 93 ? 7.840 -4.910 -3.209 1.00 95.44 93 GLY A O 1
ATOM 763 N N . HIS A 1 94 ? 7.597 -3.372 -4.832 1.00 95.56 94 HIS A N 1
ATOM 764 C CA . HIS A 1 94 ? 6.328 -2.817 -4.358 1.00 95.56 94 HIS A CA 1
ATOM 765 C C . HIS A 1 94 ? 5.202 -3.085 -5.360 1.00 95.56 94 HIS A C 1
ATOM 767 O O . HIS A 1 94 ? 5.154 -2.489 -6.441 1.00 95.56 94 HIS A O 1
ATOM 773 N N . PHE A 1 95 ? 4.286 -3.967 -4.973 1.00 96.25 95 PHE A N 1
ATOM 774 C CA . PHE A 1 95 ? 3.043 -4.259 -5.679 1.00 96.25 95 PHE A CA 1
ATOM 775 C C . PHE A 1 95 ? 1.982 -4.703 -4.677 1.00 96.25 95 PHE A C 1
ATOM 777 O O . PHE A 1 95 ? 2.287 -4.988 -3.516 1.00 96.25 95 PHE A O 1
ATOM 784 N N . GLY A 1 96 ? 0.736 -4.752 -5.129 1.00 96.38 96 GLY A N 1
ATOM 785 C CA . GLY A 1 96 ? -0.383 -5.097 -4.271 1.00 96.38 96 GLY A CA 1
ATOM 786 C C . GLY A 1 96 ? -1.415 -5.988 -4.930 1.00 96.38 96 GLY A C 1
ATOM 787 O O . GLY A 1 96 ? -1.247 -6.469 -6.051 1.00 96.38 96 GLY A O 1
ATOM 788 N N . GLN A 1 97 ? -2.512 -6.198 -4.219 1.00 97.12 97 GLN A N 1
ATOM 789 C CA . GLN A 1 97 ? -3.663 -6.948 -4.697 1.00 97.12 97 GLN A CA 1
ATOM 790 C C . GLN A 1 97 ? -4.946 -6.309 -4.178 1.00 97.12 97 GLN A C 1
ATOM 792 O O . GLN A 1 97 ? -4.995 -5.837 -3.043 1.00 97.12 97 GLN A O 1
ATOM 797 N N . VAL A 1 98 ? -5.976 -6.279 -5.023 1.00 97.31 98 VAL A N 1
ATOM 798 C CA . VAL A 1 98 ? -7.342 -5.938 -4.609 1.00 97.31 98 VAL A CA 1
ATOM 799 C C . VAL A 1 98 ? -7.868 -7.032 -3.688 1.00 97.31 98 VAL A C 1
ATOM 801 O O . VAL A 1 98 ? -7.766 -8.207 -4.024 1.00 97.31 98 VAL A O 1
ATOM 804 N N . ILE A 1 99 ? -8.459 -6.658 -2.557 1.00 97.62 99 ILE A N 1
ATOM 805 C CA . ILE A 1 99 ? -9.016 -7.607 -1.588 1.00 97.62 99 ILE A CA 1
ATOM 806 C C . ILE A 1 99 ? -10.460 -7.238 -1.221 1.00 97.62 99 ILE A C 1
ATOM 808 O O . ILE A 1 99 ? -10.815 -6.058 -1.262 1.00 97.62 99 ILE A O 1
ATOM 812 N N . PRO A 1 100 ? -11.313 -8.215 -0.865 1.00 97.12 100 PRO A N 1
ATOM 813 C CA . PRO A 1 100 ? -12.626 -7.937 -0.295 1.00 97.12 100 PRO A CA 1
ATOM 814 C C . PRO A 1 100 ? -12.522 -7.164 1.022 1.00 97.12 100 PRO A C 1
ATOM 816 O O . PRO A 1 100 ? -11.550 -7.319 1.766 1.00 97.12 100 PRO A O 1
ATOM 819 N N . LEU A 1 101 ? -13.572 -6.405 1.345 1.00 97.69 101 LEU A N 1
ATOM 820 C CA . LEU A 1 101 ? -13.676 -5.668 2.607 1.00 97.69 101 LEU A CA 1
ATOM 821 C C . LEU A 1 101 ? -13.450 -6.582 3.821 1.00 97.69 101 LEU A C 1
ATOM 823 O O . LEU A 1 101 ? -12.679 -6.231 4.705 1.00 97.69 101 LEU A O 1
ATOM 827 N N . GLU A 1 102 ? -14.045 -7.775 3.836 1.00 97.75 102 GLU A N 1
ATOM 828 C CA . GLU A 1 102 ? -13.898 -8.710 4.961 1.00 97.75 102 GLU A CA 1
ATOM 829 C C . GLU A 1 102 ? -12.444 -9.138 5.196 1.00 97.75 102 GLU A C 1
ATOM 831 O O . GLU A 1 102 ? -11.993 -9.234 6.335 1.00 97.75 102 GLU A O 1
ATOM 836 N N . GLU A 1 103 ? -11.661 -9.326 4.131 1.00 98.12 103 GLU A N 1
ATOM 837 C CA . GLU A 1 103 ? -10.242 -9.670 4.264 1.00 98.12 103 GLU A CA 1
ATOM 838 C C . GLU A 1 103 ? -9.413 -8.462 4.708 1.00 98.12 103 GLU A C 1
ATOM 840 O O . GLU A 1 103 ? -8.488 -8.619 5.504 1.00 98.12 103 GLU A O 1
ATOM 845 N N . ALA A 1 104 ? -9.779 -7.249 4.283 1.00 98.44 104 ALA A N 1
ATOM 846 C CA . ALA A 1 104 ? -9.173 -6.028 4.806 1.00 98.44 104 ALA A CA 1
ATOM 847 C C . ALA A 1 104 ? -9.431 -5.875 6.315 1.00 98.44 104 ALA A C 1
ATOM 849 O O . ALA A 1 104 ? -8.508 -5.553 7.064 1.00 98.44 104 ALA A O 1
ATOM 850 N N . LYS A 1 105 ? -10.650 -6.180 6.779 1.00 98.69 105 LYS A N 1
ATOM 851 C CA . LYS A 1 105 ? -11.016 -6.157 8.205 1.00 98.69 105 LYS A CA 1
ATOM 852 C C . LYS A 1 105 ? -10.241 -7.201 9.008 1.00 98.69 105 LYS A C 1
ATOM 854 O O . LYS A 1 105 ? -9.750 -6.879 10.084 1.00 98.69 105 LYS A O 1
ATOM 859 N N . ILE A 1 106 ? -10.050 -8.410 8.470 1.00 98.44 106 ILE A N 1
ATOM 860 C CA . ILE A 1 106 ? -9.192 -9.437 9.089 1.00 98.44 106 ILE A CA 1
ATOM 861 C C . ILE A 1 106 ? -7.751 -8.940 9.221 1.00 98.44 106 ILE A C 1
ATOM 863 O O . ILE A 1 106 ? -7.142 -9.102 10.277 1.00 98.44 106 ILE A O 1
ATOM 867 N N . ILE A 1 107 ? -7.199 -8.326 8.171 1.00 98.62 107 ILE A N 1
ATOM 868 C CA . ILE A 1 107 ? -5.832 -7.804 8.210 1.00 98.62 107 ILE A CA 1
ATOM 869 C C . ILE A 1 107 ? -5.705 -6.724 9.287 1.00 98.62 107 ILE A C 1
ATOM 871 O O . ILE A 1 107 ? -4.828 -6.833 10.138 1.00 98.62 107 ILE A O 1
ATOM 875 N N . LEU A 1 108 ? -6.576 -5.712 9.290 1.00 98.69 108 LEU A N 1
ATOM 876 C CA . LEU A 1 108 ? -6.515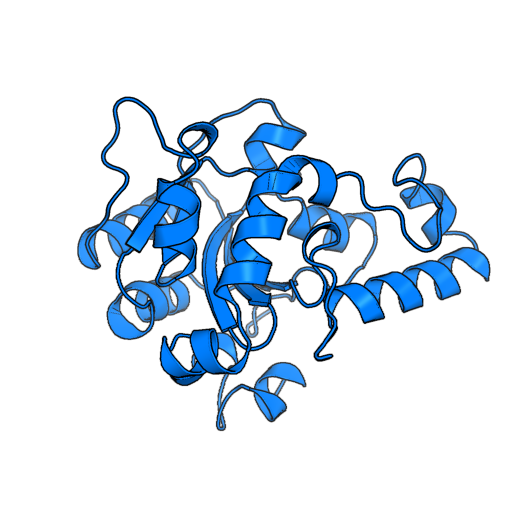 -4.617 10.267 1.00 98.69 108 LEU A CA 1
ATOM 877 C C . LEU A 1 108 ? -6.781 -5.104 11.698 1.00 98.69 108 LEU A C 1
ATOM 879 O O . LEU A 1 108 ? -6.083 -4.708 12.627 1.00 98.69 108 LEU A O 1
ATOM 883 N N . GLY A 1 109 ? -7.735 -6.018 11.873 1.00 98.38 109 GLY A N 1
ATOM 884 C CA . GLY A 1 109 ? -8.098 -6.569 13.175 1.00 98.38 109 GLY A CA 1
ATOM 885 C C . GLY A 1 109 ? -7.050 -7.509 13.764 1.00 98.38 109 GLY A C 1
ATOM 886 O O . GLY A 1 109 ? -6.831 -7.475 14.968 1.00 98.38 109 GLY A O 1
ATOM 887 N N . ASN A 1 110 ? -6.360 -8.306 12.940 1.00 98.06 110 ASN A N 1
ATOM 888 C CA . ASN A 1 110 ? -5.585 -9.445 13.453 1.00 98.06 110 ASN A CA 1
ATOM 889 C C . ASN A 1 110 ? -4.123 -9.498 12.994 1.00 98.06 110 ASN A C 1
ATOM 891 O O . ASN A 1 110 ? -3.311 -10.126 13.668 1.00 98.06 110 ASN A O 1
ATOM 895 N N . LEU A 1 111 ? -3.775 -8.903 11.846 1.00 98.31 111 LEU A N 1
ATOM 896 C CA . LEU A 1 111 ? -2.455 -9.091 11.221 1.00 98.31 111 LEU A CA 1
ATOM 897 C C . LEU A 1 111 ? -1.595 -7.827 11.230 1.00 98.31 111 LEU A C 1
ATOM 899 O O . LEU A 1 111 ? -0.382 -7.921 11.381 1.00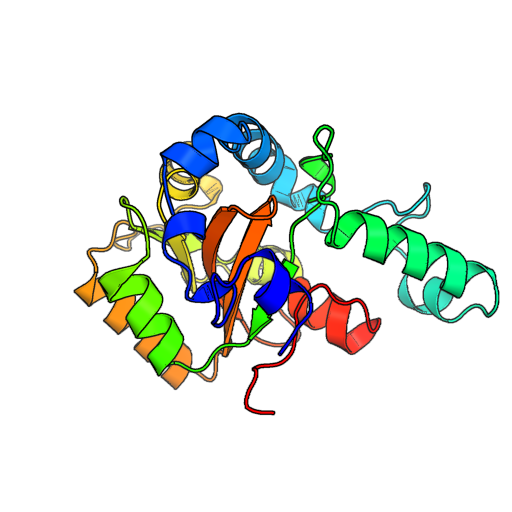 98.31 111 LEU A O 1
ATOM 903 N N . ALA A 1 112 ? -2.205 -6.652 11.075 1.00 98.06 112 ALA A N 1
ATOM 904 C CA . ALA A 1 112 ? -1.513 -5.372 11.064 1.00 98.06 112 ALA A CA 1
ATOM 905 C C . ALA A 1 112 ? -0.696 -5.191 12.352 1.00 98.06 112 ALA A C 1
ATOM 907 O O . ALA A 1 112 ? -1.232 -5.312 13.457 1.00 98.06 112 ALA A O 1
ATOM 908 N N . ALA A 1 113 ? 0.599 -4.915 12.207 1.00 97.69 113 ALA A N 1
ATOM 909 C CA . ALA A 1 113 ? 1.472 -4.593 13.328 1.00 97.69 113 ALA A CA 1
ATOM 910 C C . ALA A 1 113 ? 1.200 -3.169 13.836 1.00 97.69 113 ALA A C 1
ATOM 912 O O . ALA A 1 113 ? 0.926 -2.266 13.056 1.00 97.69 113 ALA A O 1
ATOM 913 N N . GLU A 1 114 ? 1.315 -2.930 15.136 1.00 97.25 114 GLU A N 1
ATOM 914 C CA . GLU A 1 114 ? 1.207 -1.568 15.670 1.00 97.25 114 GLU A CA 1
ATOM 915 C C . GLU A 1 114 ? 2.476 -0.741 15.377 1.00 97.25 114 GLU A C 1
ATOM 917 O O . GLU A 1 114 ? 3.571 -1.312 15.298 1.00 97.25 114 GLU A O 1
ATOM 922 N N . PRO A 1 115 ? 2.377 0.597 15.257 1.00 97.94 115 PRO A N 1
ATOM 923 C CA . PRO A 1 115 ? 1.153 1.401 15.339 1.00 97.94 115 PRO A CA 1
ATOM 924 C C . PRO A 1 115 ? 0.372 1.435 14.018 1.00 97.94 115 PRO A C 1
ATOM 926 O O . PRO A 1 115 ? 0.982 1.463 12.947 1.00 97.94 115 PRO A O 1
ATOM 929 N N . ILE A 1 116 ? -0.959 1.509 14.078 1.00 98.62 116 ILE A N 1
ATOM 930 C CA . ILE A 1 116 ? -1.815 1.766 12.908 1.00 98.62 116 ILE A CA 1
ATOM 931 C C . ILE A 1 116 ? -2.051 3.276 12.748 1.00 98.62 116 ILE A C 1
ATOM 933 O O . ILE A 1 116 ? -2.419 3.977 13.693 1.00 98.62 116 ILE A O 1
ATOM 937 N N . ILE A 1 117 ? -1.838 3.794 11.538 1.00 98.44 117 ILE A N 1
ATOM 938 C CA . ILE A 1 117 ? -2.126 5.187 11.191 1.00 98.44 117 ILE A CA 1
ATOM 939 C C . ILE A 1 117 ? -2.924 5.294 9.898 1.00 98.44 117 ILE A C 1
ATOM 941 O O . ILE A 1 117 ? -2.826 4.444 9.020 1.00 98.44 117 ILE A O 1
ATOM 945 N N . GLU A 1 118 ? -3.642 6.395 9.739 1.00 98.19 118 GLU A N 1
ATOM 946 C CA . GLU A 1 118 ? -4.247 6.821 8.491 1.00 98.19 118 GLU A CA 1
ATOM 947 C C . GLU A 1 118 ? -3.622 8.134 8.027 1.00 98.19 118 GLU A C 1
ATOM 949 O O . GLU A 1 118 ? -3.722 9.171 8.682 1.00 98.19 118 GLU A O 1
ATOM 954 N N . ASN A 1 119 ? -2.967 8.093 6.872 1.00 96.56 119 ASN A N 1
ATOM 955 C CA . ASN A 1 119 ? -2.282 9.237 6.301 1.00 96.56 119 ASN A CA 1
ATOM 956 C C . ASN A 1 119 ? -2.952 9.691 4.989 1.00 96.56 119 ASN A C 1
ATOM 958 O O . ASN A 1 119 ? -3.846 9.031 4.445 1.00 96.56 119 ASN A O 1
ATOM 962 N N . TYR A 1 120 ? -2.519 10.836 4.452 1.00 96.25 120 TYR A N 1
ATOM 963 C CA . TYR A 1 120 ? -3.001 11.287 3.147 1.00 96.25 120 TYR A CA 1
ATOM 964 C C . TYR A 1 120 ? -2.670 10.278 2.043 1.00 96.25 120 TYR A C 1
ATOM 966 O O . TYR A 1 120 ? -1.526 9.835 1.907 1.00 96.25 120 TYR A O 1
ATOM 974 N N . CYS A 1 121 ? -3.641 9.986 1.178 1.00 94.25 121 CYS A N 1
ATOM 975 C CA . CYS A 1 121 ? -3.386 9.194 -0.014 1.00 94.25 121 CYS A CA 1
ATOM 976 C C . CYS A 1 121 ? -2.487 9.962 -0.980 1.00 94.25 121 CYS A C 1
ATOM 978 O O . CYS A 1 121 ? -2.907 10.880 -1.689 1.00 94.25 121 CYS A O 1
ATOM 980 N N . MET A 1 122 ? -1.227 9.543 -1.031 1.00 91.06 122 MET A N 1
ATOM 981 C CA . MET A 1 122 ? -0.230 10.171 -1.884 1.00 91.06 122 MET A CA 1
ATOM 982 C C . MET A 1 122 ? -0.539 10.026 -3.365 1.00 91.06 122 MET A C 1
ATOM 984 O O . MET A 1 122 ? -0.259 10.933 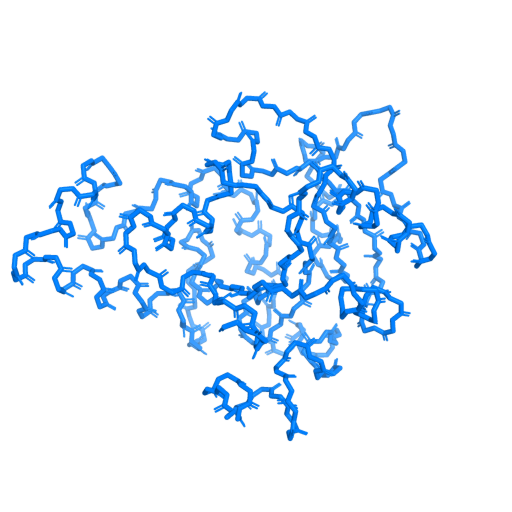-4.139 1.00 91.06 122 MET A O 1
ATOM 988 N N . CYS A 1 123 ? -1.153 8.916 -3.769 1.00 90.75 123 CYS A N 1
ATOM 989 C CA . CYS A 1 123 ? -1.575 8.717 -5.149 1.00 90.75 123 CYS A CA 1
ATOM 990 C C . CYS A 1 123 ? -2.594 9.771 -5.585 1.00 90.75 123 CYS A C 1
ATOM 992 O O . CYS A 1 123 ? -2.394 10.460 -6.585 1.00 90.75 123 CYS A O 1
ATOM 994 N N . ARG A 1 124 ? -3.643 9.928 -4.774 1.00 91.25 124 ARG A N 1
ATOM 995 C CA . ARG A 1 124 ? -4.730 10.878 -4.991 1.00 91.25 124 ARG A CA 1
ATOM 996 C C . ARG A 1 124 ? -4.219 12.312 -4.960 1.00 91.25 124 ARG A C 1
ATOM 998 O O . ARG A 1 124 ? -4.515 13.092 -5.863 1.00 91.25 124 ARG A O 1
ATOM 1005 N N . TRP A 1 125 ? -3.365 12.635 -3.992 1.00 91.19 125 TRP A N 1
ATOM 1006 C CA . TRP A 1 125 ? -2.771 13.962 -3.910 1.00 91.19 125 TRP A CA 1
ATOM 1007 C C . TRP A 1 125 ? -1.911 14.275 -5.142 1.00 91.19 125 TRP A C 1
ATOM 1009 O O . TRP A 1 125 ? -2.105 15.317 -5.763 1.00 91.19 125 TRP A O 1
ATOM 1019 N N . MET A 1 126 ? -1.031 13.370 -5.570 1.00 86.25 126 MET A N 1
ATOM 1020 C CA . MET A 1 126 ? -0.158 13.619 -6.724 1.00 86.25 126 MET A CA 1
ATOM 1021 C C . MET A 1 126 ? -0.917 13.706 -8.053 1.00 86.25 126 MET A C 1
ATOM 1023 O O . MET A 1 126 ? -0.549 14.506 -8.908 1.00 86.25 126 MET A O 1
ATOM 1027 N N . GLN A 1 127 ? -1.963 12.898 -8.242 1.00 82.06 127 GLN A N 1
ATOM 1028 C CA . GLN A 1 127 ? -2.717 12.866 -9.501 1.00 82.06 127 GLN A CA 1
ATOM 1029 C C . GLN A 1 127 ? -3.801 13.948 -9.588 1.00 82.06 127 GLN A C 1
ATOM 1031 O O . GLN A 1 127 ? -4.154 14.373 -10.686 1.00 82.06 127 GLN A O 1
ATOM 1036 N N . ARG A 1 128 ? -4.374 14.365 -8.451 1.00 86.38 128 ARG A N 1
ATOM 1037 C CA . ARG A 1 128 ? -5.588 15.203 -8.414 1.00 86.38 128 ARG A CA 1
ATOM 1038 C C . ARG A 1 128 ? -5.445 16.470 -7.580 1.00 86.38 128 ARG A C 1
ATOM 1040 O O . ARG A 1 128 ? -6.342 17.302 -7.595 1.00 86.38 128 ARG A O 1
ATOM 1047 N N . GLY A 1 129 ? -4.360 16.618 -6.823 1.00 89.38 129 GLY A N 1
ATOM 1048 C CA . GLY A 1 129 ? -4.208 17.708 -5.858 1.00 89.38 129 GLY A CA 1
ATOM 1049 C C . GLY A 1 129 ? -5.065 17.545 -4.596 1.00 89.38 129 GLY A C 1
ATOM 1050 O O . GLY A 1 129 ? -5.097 18.454 -3.772 1.00 89.38 129 GLY A O 1
ATOM 1051 N N . ILE A 1 130 ? -5.749 16.408 -4.423 1.00 91.75 130 ILE A N 1
ATOM 1052 C CA . ILE A 1 130 ? -6.710 16.185 -3.335 1.00 91.75 130 ILE A CA 1
ATOM 1053 C C . ILE A 1 130 ? -6.025 15.489 -2.157 1.00 91.75 130 ILE A C 1
ATOM 1055 O O . ILE A 1 130 ? -5.492 14.387 -2.290 1.00 91.75 130 ILE A O 1
ATOM 1059 N N . LYS A 1 131 ? -6.077 16.125 -0.985 1.00 93.88 131 LYS A N 1
ATOM 1060 C CA . LYS A 1 131 ? -5.598 15.567 0.282 1.00 93.88 131 LYS A CA 1
ATOM 1061 C C . LYS A 1 131 ? -6.739 14.889 1.030 1.00 93.88 131 LYS A C 1
ATOM 1063 O O . LYS A 1 131 ? -7.443 15.530 1.801 1.00 93.88 131 LYS A O 1
ATOM 1068 N N . GLU A 1 132 ? -6.898 13.592 0.812 1.00 94.69 132 GLU A N 1
ATOM 1069 C CA . GLU A 1 132 ? -7.844 12.758 1.556 1.00 94.69 132 GLU A CA 1
ATOM 1070 C C . GLU A 1 132 ? -7.083 11.766 2.440 1.00 94.69 132 GLU A C 1
ATOM 1072 O O . GLU A 1 132 ? -6.127 11.136 1.982 1.00 94.69 132 GLU A O 1
ATOM 1077 N N . ALA A 1 133 ? -7.495 11.637 3.701 1.00 95.44 133 ALA A N 1
ATOM 1078 C CA . ALA A 1 133 ? -7.019 10.597 4.606 1.00 95.44 133 ALA A CA 1
ATOM 1079 C C . ALA A 1 133 ? -7.726 9.278 4.255 1.00 95.44 133 ALA A C 1
ATOM 1081 O O . ALA A 1 133 ? -8.907 9.109 4.561 1.00 95.44 133 ALA A O 1
ATOM 1082 N N . CYS A 1 134 ? -7.038 8.405 3.515 1.00 94.56 134 CYS A N 1
ATOM 1083 C CA . CYS A 1 134 ? -7.591 7.116 3.082 1.00 94.56 134 CYS A CA 1
ATOM 1084 C C . CYS A 1 134 ? -6.537 6.026 2.792 1.00 94.56 134 CYS A C 1
ATOM 1086 O O . CYS A 1 134 ? -6.848 4.980 2.216 1.00 94.56 134 CYS A O 1
ATOM 1088 N N . CYS A 1 135 ? -5.284 6.251 3.201 1.00 95.25 135 CYS A N 1
ATOM 1089 C CA . CYS A 1 135 ? -4.250 5.220 3.232 1.00 95.25 135 CYS A CA 1
ATOM 1090 C C . CYS A 1 135 ? -4.016 4.801 4.681 1.00 95.25 135 CYS A C 1
ATOM 1092 O O . CYS A 1 135 ? -3.622 5.632 5.493 1.00 95.25 135 CYS A O 1
ATOM 1094 N N . ILE A 1 136 ? -4.255 3.528 4.995 1.00 98.38 136 ILE A N 1
ATOM 1095 C CA . ILE A 1 136 ? -4.030 2.967 6.325 1.00 98.38 136 ILE A CA 1
ATOM 1096 C C . ILE A 1 136 ? -2.688 2.236 6.309 1.00 98.38 136 ILE A C 1
ATOM 1098 O O . ILE A 1 136 ? -2.508 1.244 5.599 1.00 98.38 136 ILE A O 1
ATOM 1102 N N . ASN A 1 137 ? -1.733 2.735 7.084 1.00 98.19 137 ASN A N 1
ATOM 1103 C CA . ASN A 1 137 ? -0.412 2.147 7.245 1.00 98.19 137 ASN A CA 1
ATOM 1104 C C . ASN A 1 137 ? -0.246 1.566 8.639 1.00 98.19 137 ASN A C 1
ATOM 1106 O O . ASN A 1 137 ? -0.910 1.977 9.586 1.00 98.19 137 ASN A O 1
ATOM 1110 N N . PHE A 1 138 ? 0.632 0.579 8.748 1.00 98.50 138 PHE A N 1
ATOM 1111 C CA . PHE A 1 138 ? 0.856 -0.121 10.001 1.00 98.50 138 PHE A CA 1
ATOM 1112 C C . PHE A 1 138 ? 2.315 -0.555 10.171 1.00 98.50 138 PHE A C 1
ATOM 1114 O O . PHE A 1 138 ? 3.116 -0.565 9.227 1.00 98.50 138 PHE A O 1
ATOM 1121 N N . GLY A 1 139 ? 2.669 -0.883 11.410 1.00 97.12 139 GLY A N 1
ATOM 1122 C CA . GLY A 1 139 ? 3.990 -1.342 11.807 1.00 97.12 139 GLY A CA 1
ATOM 1123 C C . GLY A 1 139 ? 5.077 -0.304 11.554 1.00 97.12 139 GLY A C 1
ATOM 1124 O O . GLY A 1 139 ? 4.897 0.906 11.716 1.00 97.12 139 GLY A O 1
ATOM 1125 N N . LEU A 1 140 ? 6.229 -0.791 11.098 1.00 97.44 140 LEU A N 1
ATOM 1126 C CA . LEU A 1 140 ? 7.405 0.028 10.812 1.00 97.44 140 LEU A CA 1
ATOM 1127 C C . LEU A 1 140 ? 7.119 1.226 9.887 1.00 97.44 140 LEU A C 1
ATOM 1129 O O . LEU A 1 140 ? 7.720 2.289 10.054 1.00 97.44 140 LEU A O 1
ATOM 1133 N N . LEU A 1 141 ? 6.213 1.070 8.913 1.00 97.31 141 LEU A N 1
ATOM 1134 C CA . LEU A 1 141 ? 5.908 2.140 7.969 1.00 97.31 141 LEU A CA 1
ATOM 1135 C C . LEU A 1 141 ? 5.251 3.335 8.666 1.00 97.31 141 LEU A C 1
ATOM 1137 O O . LEU A 1 141 ? 5.626 4.476 8.403 1.00 97.31 141 LEU A O 1
ATOM 1141 N N . SER A 1 142 ? 4.341 3.091 9.604 1.00 97.62 142 SER A N 1
ATOM 1142 C CA . SER A 1 142 ? 3.716 4.154 10.389 1.00 97.62 142 SER A CA 1
ATOM 1143 C C . SER A 1 142 ? 4.759 5.017 11.096 1.00 97.62 142 SER A C 1
ATOM 1145 O O . SER A 1 142 ? 4.762 6.237 10.944 1.00 97.62 142 SER A O 1
ATOM 1147 N N . GLY A 1 143 ? 5.735 4.391 11.763 1.00 96.88 143 GLY A N 1
ATOM 1148 C CA . GLY A 1 143 ? 6.823 5.109 12.436 1.00 96.88 143 GLY A CA 1
ATOM 1149 C C . GLY A 1 143 ? 7.749 5.888 11.488 1.00 96.88 143 GLY A C 1
ATOM 1150 O O . GLY A 1 143 ? 8.406 6.846 11.908 1.00 96.88 143 GLY A O 1
ATOM 1151 N N . VAL A 1 144 ? 7.816 5.506 10.208 1.00 96.88 144 VAL A N 1
ATOM 1152 C CA . VAL A 1 144 ? 8.503 6.279 9.160 1.00 96.88 144 VAL A CA 1
ATOM 1153 C C . VAL A 1 144 ? 7.668 7.493 8.744 1.00 96.88 144 VAL A C 1
ATOM 1155 O O . VAL A 1 144 ? 8.203 8.601 8.689 1.00 96.88 144 VAL A O 1
ATOM 1158 N N . ILE A 1 145 ? 6.374 7.308 8.473 1.00 96.62 145 ILE A N 1
ATOM 1159 C CA . ILE A 1 145 ? 5.475 8.365 7.981 1.00 96.62 145 ILE A CA 1
ATOM 1160 C C . ILE A 1 145 ? 5.257 9.455 9.031 1.00 96.62 145 ILE A C 1
ATOM 1162 O O . ILE A 1 145 ? 5.231 10.633 8.687 1.00 96.62 145 ILE A O 1
ATOM 1166 N N . GLU A 1 146 ? 5.170 9.102 10.312 1.00 95.81 146 GLU A N 1
ATOM 1167 C CA . GLU A 1 146 ? 5.021 10.072 11.407 1.00 95.81 146 GLU A CA 1
ATOM 1168 C C . GLU A 1 146 ? 6.166 11.088 11.480 1.00 95.81 146 GLU A C 1
ATOM 1170 O O . GLU A 1 146 ? 5.977 12.225 11.910 1.00 95.81 146 GLU A O 1
ATOM 1175 N N . LYS A 1 147 ? 7.354 10.713 10.996 1.00 96.31 147 LYS A N 1
ATOM 1176 C CA . LYS A 1 147 ? 8.522 11.602 10.900 1.00 96.31 147 LYS A CA 1
ATOM 1177 C C . LYS A 1 147 ? 8.477 12.508 9.665 1.00 96.31 147 LYS A C 1
ATOM 1179 O O . LYS A 1 147 ? 9.397 13.297 9.451 1.00 96.31 147 LYS A O 1
ATOM 1184 N N . LEU A 1 148 ? 7.432 12.404 8.843 1.00 95.38 148 LEU A N 1
ATOM 1185 C CA . LEU A 1 148 ? 7.226 13.144 7.601 1.00 95.38 148 LEU A CA 1
ATOM 1186 C C . LEU A 1 148 ? 5.883 13.904 7.667 1.00 95.38 148 LEU A C 1
ATOM 1188 O O . LEU A 1 148 ? 4.909 13.502 7.025 1.00 95.38 148 LEU A O 1
ATOM 1192 N N . PRO A 1 149 ? 5.817 15.053 8.378 1.00 92.38 149 PRO A N 1
ATOM 1193 C CA . PRO A 1 149 ? 4.561 15.756 8.681 1.00 92.38 149 PRO A CA 1
ATOM 1194 C C . PRO A 1 149 ? 3.708 16.127 7.464 1.00 92.38 149 PRO A C 1
ATOM 1196 O O . PRO A 1 149 ? 2.500 16.303 7.579 1.00 92.38 149 PRO A O 1
ATOM 1199 N N . ARG A 1 150 ? 4.315 16.230 6.273 1.00 92.44 150 ARG A N 1
ATOM 1200 C CA . ARG A 1 150 ? 3.601 16.536 5.025 1.00 92.44 150 ARG A CA 1
ATOM 1201 C 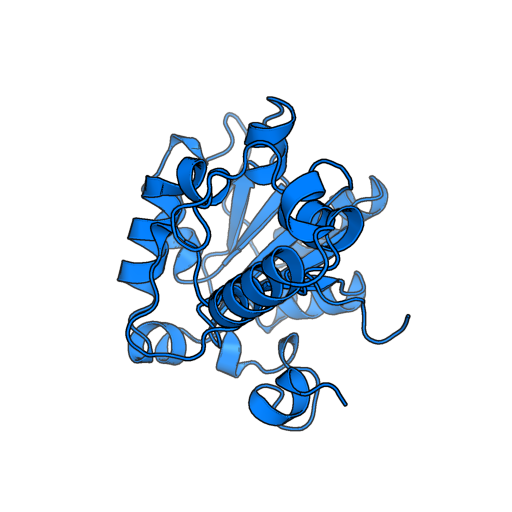C . ARG A 1 150 ? 2.541 15.493 4.653 1.00 92.44 150 ARG A C 1
ATOM 1203 O O . ARG A 1 150 ? 1.612 15.834 3.925 1.00 92.44 150 ARG A O 1
ATOM 1210 N N . PHE A 1 151 ? 2.671 14.265 5.153 1.00 94.06 151 PHE A N 1
ATOM 1211 C CA . PHE A 1 151 ? 1.755 13.156 4.882 1.00 94.06 151 PHE A CA 1
ATOM 1212 C C . PHE A 1 151 ? 0.669 12.980 5.943 1.00 94.06 151 PHE A C 1
ATOM 1214 O O . PHE A 1 151 ? -0.256 12.202 5.724 1.00 94.06 151 PHE A O 1
ATOM 1221 N N . ILE A 1 152 ? 0.758 13.705 7.057 1.00 95.88 152 ILE A N 1
ATOM 1222 C CA . ILE A 1 152 ? -0.165 13.568 8.178 1.00 95.88 152 ILE A CA 1
ATOM 1223 C C . ILE A 1 152 ? -1.390 14.476 7.972 1.00 95.88 152 ILE A C 1
ATOM 1225 O O . ILE A 1 152 ? -1.220 15.677 7.715 1.00 95.88 152 ILE A O 1
ATOM 1229 N N . PRO A 1 153 ? -2.618 13.927 8.075 1.00 94.88 153 PRO A N 1
ATOM 1230 C CA . PRO A 1 153 ? -3.854 14.689 8.084 1.00 94.88 153 PRO A CA 1
ATOM 1231 C C . PRO A 1 153 ? -3.835 15.828 9.096 1.00 94.88 153 PRO A C 1
ATOM 1233 O O . PRO A 1 153 ? -3.405 15.660 10.235 1.00 94.88 153 PRO A O 1
ATOM 1236 N N . LYS A 1 154 ? -4.296 17.003 8.664 1.00 89.50 154 LYS A N 1
ATOM 1237 C CA . LYS A 1 154 ? -4.527 18.132 9.565 1.00 89.50 154 LYS A CA 1
ATOM 1238 C C . LYS A 1 154 ? -5.923 17.988 10.155 1.00 89.50 154 LYS A C 1
ATOM 1240 O O . LYS A 1 154 ? -6.820 17.502 9.472 1.00 89.50 154 LYS A O 1
ATOM 1245 N N . ASP A 1 155 ? -6.084 18.398 11.408 1.00 86.94 155 ASP A N 1
ATOM 1246 C CA . ASP A 1 155 ? -7.392 18.529 12.063 1.00 86.94 155 ASP A CA 1
ATOM 1247 C C . ASP A 1 155 ? -8.209 17.221 12.143 1.00 86.94 155 ASP A C 1
ATOM 1249 O O . ASP A 1 155 ? -9.426 17.235 12.300 1.00 86.94 155 ASP A O 1
ATOM 1253 N N . THR A 1 156 ? -7.553 16.063 12.033 1.00 88.12 156 THR A N 1
ATOM 1254 C CA . THR A 1 156 ? -8.172 14.735 12.137 1.00 88.12 156 THR A CA 1
ATOM 1255 C C . THR A 1 156 ? -7.239 13.792 12.887 1.00 88.12 156 THR A C 1
ATOM 1257 O O . THR A 1 156 ? -6.014 13.867 12.755 1.00 88.12 156 THR A O 1
ATOM 1260 N N . LYS A 1 157 ? -7.815 12.897 13.696 1.00 93.44 157 LYS A N 1
ATOM 1261 C CA . LYS A 1 157 ? -7.073 11.828 14.368 1.00 93.44 157 LYS A CA 1
ATOM 1262 C C . LYS A 1 157 ? -6.484 10.891 13.311 1.00 93.44 157 LYS A C 1
ATOM 1264 O O . LYS A 1 157 ? -7.225 10.301 12.538 1.00 93.44 157 LYS A O 1
ATOM 1269 N N . TYR A 1 158 ? -5.158 10.770 13.286 1.00 96.12 158 TYR A N 1
ATOM 1270 C CA . TYR A 1 158 ? -4.456 9.935 12.308 1.00 96.12 158 TYR A CA 1
ATOM 1271 C C . TYR A 1 158 ? -3.933 8.622 12.900 1.00 96.12 158 TYR A C 1
ATOM 1273 O O . TYR A 1 158 ? -3.738 7.679 12.153 1.00 96.12 158 TYR A O 1
ATOM 1281 N N . ARG A 1 159 ? -3.687 8.527 14.213 1.00 97.81 159 ARG A N 1
ATOM 1282 C CA . ARG A 1 159 ? -3.392 7.241 14.870 1.00 97.81 159 ARG A CA 1
ATOM 1283 C C . ARG A 1 159 ? -4.701 6.539 15.152 1.00 97.81 159 ARG A C 1
ATOM 1285 O O . ARG A 1 159 ? -5.547 7.155 15.789 1.00 97.81 159 ARG A O 1
ATOM 1292 N N . LEU A 1 160 ? -4.844 5.302 14.710 1.00 98.31 160 LEU A N 1
ATOM 1293 C CA . LEU A 1 160 ? -6.066 4.526 14.872 1.00 98.31 160 LEU A CA 1
ATOM 1294 C C . LEU A 1 160 ? -5.784 3.333 15.779 1.00 98.31 160 LEU A C 1
ATOM 1296 O O . LEU A 1 160 ? -4.702 2.752 15.706 1.00 98.31 160 LEU A O 1
ATOM 1300 N N . ASP A 1 161 ? -6.749 2.961 16.610 1.00 98.50 161 ASP A N 1
ATOM 1301 C CA . ASP A 1 161 ? -6.810 1.586 17.104 1.00 98.50 161 ASP A CA 1
ATOM 1302 C C . ASP A 1 161 ? -7.393 0.648 16.027 1.00 98.50 161 ASP A C 1
ATOM 1304 O O . ASP A 1 161 ? -7.663 1.043 14.884 1.00 98.50 161 ASP A O 1
ATOM 1308 N N . ARG A 1 162 ? -7.533 -0.637 16.359 1.00 98.44 162 ARG A N 1
ATOM 1309 C CA . ARG A 1 162 ? -7.974 -1.660 15.403 1.00 98.44 162 ARG A CA 1
ATOM 1310 C C . ARG A 1 162 ? -9.439 -1.489 15.024 1.00 98.44 162 ARG A C 1
ATOM 1312 O O . ARG A 1 162 ? -9.767 -1.619 13.842 1.00 98.44 162 ARG A O 1
ATOM 1319 N N . GLU A 1 163 ? -10.309 -1.201 15.991 1.00 98.56 163 GLU A N 1
ATOM 1320 C CA . GLU A 1 163 ? -11.727 -0.949 15.741 1.00 98.56 163 GLU A CA 1
ATOM 1321 C C . GLU A 1 163 ? -11.922 0.284 14.851 1.00 98.56 163 GLU A C 1
ATOM 1323 O O . GLU A 1 163 ? -12.693 0.244 13.890 1.00 98.56 163 GLU A O 1
ATOM 1328 N N . GLU A 1 164 ? -11.174 1.354 15.110 1.00 98.44 164 GLU A N 1
ATOM 1329 C CA . GLU A 1 164 ? -11.172 2.566 14.299 1.00 98.44 164 GLU A CA 1
ATOM 1330 C C . GLU A 1 164 ? -10.660 2.295 12.886 1.00 98.44 164 GLU A C 1
ATOM 1332 O O . GLU A 1 164 ? -11.296 2.709 11.918 1.00 98.44 164 GLU A O 1
ATOM 1337 N N . ALA A 1 165 ? -9.558 1.557 12.727 1.00 98.56 165 ALA A N 1
ATOM 1338 C CA . ALA A 1 165 ? -9.040 1.190 11.410 1.00 98.56 165 ALA A CA 1
ATOM 1339 C C . ALA A 1 165 ? -10.066 0.385 10.593 1.00 98.56 165 ALA A C 1
ATOM 1341 O O . ALA A 1 165 ? -10.256 0.646 9.401 1.00 98.56 165 ALA A O 1
ATOM 1342 N N . ILE A 1 166 ? -10.770 -0.548 11.242 1.00 98.69 166 ILE A N 1
ATOM 1343 C CA . ILE A 1 166 ? -11.872 -1.307 10.640 1.00 98.69 166 ILE A CA 1
ATOM 1344 C C . ILE A 1 166 ? -13.022 -0.373 10.231 1.00 98.69 166 ILE A C 1
ATOM 1346 O O . ILE A 1 166 ? -13.493 -0.443 9.096 1.00 98.69 166 ILE A O 1
ATOM 1350 N N . ALA A 1 167 ? -13.445 0.541 11.104 1.00 98.50 167 ALA A N 1
ATOM 1351 C CA . ALA A 1 167 ? -14.510 1.492 10.790 1.00 98.50 167 ALA A CA 1
ATOM 1352 C C . ALA A 1 167 ? -14.135 2.416 9.616 1.00 98.50 167 ALA A C 1
ATOM 1354 O O . ALA A 1 167 ? -14.966 2.708 8.751 1.00 98.50 167 ALA A O 1
ATOM 1355 N N . ARG A 1 168 ? -12.868 2.841 9.537 1.00 97.88 168 ARG A N 1
ATOM 1356 C CA . ARG A 1 168 ? -12.355 3.683 8.448 1.00 97.88 168 ARG A CA 1
ATOM 1357 C C . ARG A 1 168 ? -12.379 2.964 7.103 1.00 97.88 168 ARG A C 1
ATOM 1359 O O . ARG A 1 168 ? -12.898 3.528 6.138 1.00 97.88 168 ARG A O 1
ATOM 1366 N N . ILE A 1 169 ? -11.904 1.716 7.029 1.00 98.31 169 ILE A N 1
ATOM 1367 C CA . ILE A 1 169 ? -11.934 0.963 5.763 1.00 98.31 169 ILE A CA 1
ATOM 1368 C C . ILE A 1 169 ? -13.371 0.669 5.301 1.00 98.31 169 ILE A C 1
ATOM 1370 O O . ILE A 1 169 ? -13.649 0.688 4.101 1.00 98.31 169 ILE A O 1
ATOM 1374 N N . GLU A 1 170 ? -14.311 0.470 6.230 1.00 98.50 170 GLU A N 1
ATOM 1375 C CA . GLU A 1 170 ? -15.738 0.345 5.910 1.00 98.50 170 GLU A CA 1
ATOM 1376 C C . GLU A 1 170 ? -16.325 1.643 5.348 1.00 98.50 170 GLU A C 1
ATOM 1378 O O . GLU A 1 170 ? -17.078 1.612 4.373 1.00 98.50 170 GLU A O 1
ATOM 1383 N N . GLU A 1 171 ? -15.990 2.795 5.934 1.00 98.00 171 GLU A N 1
ATOM 1384 C CA . GLU A 1 171 ? -16.429 4.098 5.428 1.00 98.00 171 GLU A CA 1
ATOM 1385 C C . GLU A 1 171 ? -15.913 4.348 4.007 1.00 98.00 171 GLU A C 1
ATOM 1387 O O . GLU A 1 171 ? -16.668 4.764 3.126 1.00 98.00 171 GLU A O 1
ATOM 1392 N N . HIS A 1 172 ? -14.638 4.053 3.755 1.00 97.69 172 HIS A N 1
ATOM 1393 C CA . HIS A 1 172 ? -14.059 4.146 2.416 1.00 97.69 172 HIS A CA 1
ATOM 1394 C C . HIS A 1 172 ? -14.743 3.208 1.426 1.00 97.69 172 HIS A C 1
ATOM 1396 O O . HIS A 1 172 ? -15.016 3.602 0.293 1.00 97.69 172 HIS A O 1
ATOM 1402 N N . ASN A 1 173 ? -15.062 1.983 1.844 1.00 97.75 173 ASN A N 1
ATOM 1403 C CA . ASN A 1 173 ? -15.765 1.045 0.983 1.00 97.75 173 ASN A CA 1
ATOM 1404 C C . ASN A 1 173 ? -17.178 1.538 0.628 1.00 97.75 173 ASN A C 1
ATOM 1406 O O . ASN A 1 173 ? -17.574 1.445 -0.532 1.00 97.75 173 ASN A O 1
ATOM 1410 N N . LYS A 1 174 ? -17.897 2.163 1.573 1.00 98.00 174 LYS A N 1
ATOM 1411 C CA . LYS A 1 174 ? -19.201 2.810 1.315 1.00 98.00 174 LYS A CA 1
ATOM 1412 C C . LYS A 1 174 ? -19.108 3.971 0.319 1.00 98.00 174 LYS A C 1
ATOM 1414 O O . LYS A 1 174 ? -20.075 4.231 -0.390 1.00 98.00 174 LYS A O 1
ATOM 1419 N N . LYS A 1 175 ? -17.953 4.642 0.229 1.00 96.12 175 LYS A N 1
ATOM 1420 C CA . LYS A 1 175 ? -17.659 5.664 -0.798 1.00 96.12 175 LYS A CA 1
ATOM 1421 C C . LYS A 1 175 ? -17.369 5.066 -2.183 1.00 96.12 175 LYS A C 1
ATOM 1423 O O . LYS A 1 175 ? -17.208 5.814 -3.139 1.00 96.12 175 LYS A O 1
ATOM 1428 N N . GLY A 1 176 ? -17.308 3.738 -2.303 1.00 96.00 176 GLY A N 1
ATOM 1429 C CA . GLY A 1 176 ? -16.984 3.033 -3.544 1.00 96.00 176 GLY A CA 1
ATOM 1430 C C . GLY A 1 176 ? -15.490 2.768 -3.739 1.00 96.00 176 GLY A C 1
ATOM 1431 O O . GLY A 1 176 ? -15.092 2.299 -4.805 1.00 96.00 176 GLY A O 1
ATOM 1432 N N . TYR A 1 177 ? -14.649 3.041 -2.734 1.00 97.25 177 TYR A N 1
ATOM 1433 C CA . TYR A 1 177 ? -13.221 2.752 -2.829 1.00 97.25 177 TYR A CA 1
ATOM 1434 C C . TYR A 1 177 ? -12.946 1.255 -2.688 1.00 97.25 177 TYR A C 1
ATOM 1436 O O . TYR A 1 177 ? -13.594 0.522 -1.934 1.00 97.25 177 TYR A O 1
ATOM 1444 N N . VAL A 1 178 ? -11.926 0.807 -3.412 1.00 95.94 178 VAL A N 1
ATOM 1445 C CA . VAL A 1 178 ? -11.494 -0.585 -3.448 1.00 95.94 178 VAL A CA 1
ATOM 1446 C C . VAL A 1 178 ? -10.326 -0.776 -2.488 1.00 95.94 178 VAL A C 1
ATOM 1448 O O . VAL A 1 178 ? -9.300 -0.103 -2.610 1.00 95.94 178 VAL A O 1
ATOM 1451 N N . ALA A 1 179 ? -10.461 -1.720 -1.557 1.00 97.81 179 ALA A N 1
ATOM 1452 C CA . ALA A 1 179 ? -9.385 -2.082 -0.646 1.00 97.81 179 ALA A CA 1
ATOM 1453 C C . ALA A 1 179 ? -8.261 -2.808 -1.399 1.00 97.81 179 ALA A C 1
ATOM 1455 O O . ALA A 1 179 ? -8.493 -3.733 -2.183 1.00 97.81 179 ALA A O 1
ATOM 1456 N N . THR A 1 180 ? -7.025 -2.386 -1.153 1.00 97.81 180 THR A N 1
ATOM 1457 C CA . THR A 1 180 ? -5.821 -2.996 -1.726 1.00 97.81 180 THR A CA 1
ATOM 1458 C C . THR A 1 180 ? -4.764 -3.190 -0.651 1.00 97.81 180 THR A C 1
ATOM 1460 O O . THR A 1 180 ? -4.538 -2.287 0.148 1.00 97.81 180 THR A O 1
ATOM 1463 N N . VAL A 1 181 ? -4.106 -4.346 -0.641 1.00 98.44 181 VAL A N 1
ATOM 1464 C CA . VAL A 1 181 ? -2.999 -4.675 0.274 1.00 98.44 181 VAL A CA 1
ATOM 1465 C C . VAL A 1 181 ? -1.680 -4.706 -0.484 1.00 98.44 181 VAL A C 1
ATOM 1467 O O . VAL A 1 181 ? -1.661 -5.099 -1.651 1.00 98.44 181 VAL A O 1
ATOM 1470 N N . TRP A 1 182 ? -0.587 -4.293 0.160 1.00 97.81 182 TRP A N 1
ATOM 1471 C CA . TRP A 1 182 ? 0.676 -4.009 -0.524 1.00 97.81 182 TRP A CA 1
ATOM 1472 C C . TRP A 1 182 ? 1.890 -4.639 0.148 1.00 97.81 182 TRP A C 1
ATOM 1474 O O . TRP A 1 182 ? 2.109 -4.456 1.344 1.00 97.81 182 TRP A O 1
ATOM 1484 N N . PHE A 1 183 ? 2.740 -5.284 -0.653 1.00 98.06 183 PHE A N 1
ATOM 1485 C CA . PHE A 1 183 ? 4.130 -5.508 -0.272 1.00 98.06 183 PHE A CA 1
ATOM 1486 C C . PHE A 1 183 ? 4.920 -4.209 -0.401 1.00 98.06 183 PHE A C 1
ATOM 1488 O O . PHE A 1 183 ? 4.829 -3.529 -1.423 1.00 98.06 183 PHE A O 1
ATOM 1495 N N . GLN A 1 184 ? 5.734 -3.870 0.595 1.00 95.81 184 GLN A N 1
ATOM 1496 C CA . GLN A 1 184 ? 6.566 -2.673 0.578 1.00 95.81 184 GLN A CA 1
ATOM 1497 C C . GLN A 1 184 ? 7.787 -2.832 1.505 1.00 95.81 184 GLN A C 1
ATOM 1499 O O . GLN A 1 184 ? 7.771 -2.363 2.643 1.00 95.81 184 GLN A O 1
ATOM 1504 N N . PRO A 1 185 ? 8.879 -3.452 1.025 1.00 96.81 185 PRO A N 1
ATOM 1505 C CA . PRO A 1 185 ? 8.984 -4.287 -0.179 1.00 96.81 185 PRO A CA 1
ATOM 1506 C C . PRO A 1 185 ? 8.685 -5.770 0.116 1.00 96.81 185 PRO A C 1
ATOM 1508 O O . PRO A 1 185 ? 8.614 -6.163 1.275 1.00 96.81 185 PRO A O 1
ATOM 1511 N N . VAL A 1 186 ? 8.587 -6.625 -0.913 1.00 96.81 186 VAL A N 1
ATOM 1512 C CA . VAL A 1 186 ? 8.382 -8.083 -0.739 1.00 96.81 186 VAL A CA 1
ATOM 1513 C C . VAL A 1 186 ? 9.387 -8.696 0.261 1.00 96.81 186 VAL A C 1
ATOM 1515 O O . VAL A 1 186 ? 10.594 -8.452 0.133 1.00 96.81 186 VAL A O 1
ATOM 1518 N N . PRO A 1 187 ? 8.955 -9.537 1.218 1.00 96.94 187 PRO A N 1
ATOM 1519 C CA . PRO A 1 187 ? 7.580 -9.963 1.491 1.00 96.94 187 PRO A CA 1
ATOM 1520 C C . PRO A 1 187 ? 6.914 -9.196 2.647 1.00 96.94 187 PRO A C 1
ATOM 1522 O O . PRO A 1 187 ? 5.965 -9.690 3.242 1.00 96.94 187 PRO A O 1
ATOM 1525 N N . TYR A 1 188 ? 7.399 -8.006 2.998 1.00 98.44 188 TYR A N 1
ATOM 1526 C CA . TYR A 1 188 ? 6.844 -7.219 4.096 1.00 98.44 188 TYR A CA 1
ATOM 1527 C C . TYR A 1 188 ? 5.590 -6.452 3.664 1.00 98.44 188 TYR A C 1
ATOM 1529 O O . TYR A 1 188 ? 5.613 -5.735 2.664 1.00 98.44 188 TYR A O 1
ATOM 1537 N N . ILE A 1 189 ? 4.506 -6.593 4.422 1.00 98.62 189 ILE A N 1
ATOM 1538 C CA . ILE A 1 189 ? 3.212 -5.938 4.227 1.00 98.62 189 ILE A CA 1
ATOM 1539 C C . ILE A 1 189 ? 3.017 -4.910 5.332 1.00 98.62 189 ILE A C 1
ATOM 1541 O O . ILE A 1 189 ? 3.162 -5.219 6.511 1.00 98.62 189 ILE A O 1
ATOM 1545 N N . ASN A 1 190 ? 2.669 -3.685 4.949 1.00 98.06 190 ASN A N 1
ATOM 1546 C CA . ASN A 1 190 ? 2.555 -2.561 5.886 1.00 98.06 190 ASN A CA 1
ATOM 1547 C C . ASN A 1 190 ? 1.490 -1.519 5.500 1.00 98.06 190 ASN A C 1
ATOM 1549 O O . ASN A 1 190 ? 1.460 -0.422 6.065 1.00 98.06 190 ASN A O 1
ATOM 1553 N N . ALA A 1 191 ? 0.636 -1.831 4.522 1.00 97.44 191 ALA A N 1
ATOM 1554 C CA . ALA A 1 191 ? -0.378 -0.903 4.045 1.00 97.44 191 ALA A CA 1
ATOM 1555 C C . ALA A 1 191 ? -1.642 -1.607 3.542 1.00 97.44 191 ALA A C 1
ATOM 1557 O O . ALA A 1 191 ? -1.571 -2.596 2.803 1.00 97.44 191 ALA A O 1
ATOM 1558 N N . ILE A 1 192 ? -2.787 -1.014 3.881 1.00 98.19 192 ILE A N 1
ATOM 1559 C CA . ILE A 1 192 ? -4.049 -1.151 3.158 1.00 98.19 192 ILE A CA 1
ATOM 1560 C C . ILE A 1 192 ? -4.431 0.225 2.616 1.00 98.19 192 ILE A C 1
ATOM 1562 O O . ILE A 1 192 ? -4.527 1.201 3.357 1.00 98.19 192 ILE A O 1
ATOM 1566 N N . CYS A 1 193 ? -4.665 0.311 1.312 1.00 96.00 193 CYS A N 1
ATOM 1567 C CA . CYS A 1 193 ? -5.071 1.551 0.662 1.00 96.00 193 CYS A CA 1
ATOM 1568 C C . CYS A 1 193 ? -6.503 1.449 0.145 1.00 96.00 193 CYS A C 1
ATOM 1570 O O . CYS A 1 193 ? -6.862 0.454 -0.495 1.00 96.00 193 CYS A O 1
ATOM 1572 N N . SER A 1 194 ? -7.264 2.524 0.325 1.00 97.44 194 SER A N 1
ATOM 1573 C CA . SER A 1 194 ? -8.594 2.702 -0.255 1.00 97.44 194 SER A CA 1
ATOM 1574 C C . SER A 1 194 ? -8.482 3.415 -1.596 1.00 97.44 194 SER A C 1
ATOM 1576 O O . SER A 1 194 ? -8.369 4.639 -1.681 1.00 97.44 194 SER A O 1
ATOM 1578 N N . CYS A 1 195 ? -8.426 2.619 -2.660 1.00 94.75 195 CYS A N 1
ATOM 1579 C CA . CYS A 1 195 ? -8.038 3.065 -3.990 1.00 94.75 195 CYS A CA 1
ATOM 1580 C C . CYS A 1 195 ? -9.237 3.315 -4.906 1.00 94.75 195 CYS A C 1
ATOM 1582 O O . CYS A 1 195 ? -10.250 2.624 -4.846 1.00 94.75 195 CYS A O 1
ATOM 1584 N N . GLU A 1 196 ? -9.056 4.247 -5.835 1.00 92.75 196 GLU A N 1
ATOM 1585 C CA . GLU A 1 196 ? -10.014 4.575 -6.887 1.00 92.75 196 GLU A CA 1
ATOM 1586 C C . GLU A 1 196 ? -9.268 4.790 -8.211 1.00 92.75 196 GLU A C 1
ATOM 1588 O O . GLU A 1 196 ? -8.143 5.296 -8.231 1.00 92.75 196 GLU A O 1
ATOM 1593 N N . ASN A 1 197 ? -9.869 4.388 -9.330 1.00 86.25 197 ASN A N 1
ATOM 1594 C CA . ASN A 1 197 ? -9.363 4.691 -10.669 1.00 86.25 197 ASN A CA 1
ATOM 1595 C C . ASN A 1 197 ? -10.081 5.952 -11.188 1.00 86.25 197 ASN A C 1
ATOM 1597 O O . ASN A 1 197 ? -11.306 5.971 -11.111 1.00 86.25 197 ASN A O 1
ATOM 1601 N N . PRO A 1 198 ? -9.395 6.973 -11.740 1.00 85.88 198 PRO A N 1
ATOM 1602 C CA . PRO A 1 198 ? -7.997 7.018 -12.178 1.00 85.88 198 PRO A CA 1
ATOM 1603 C C . PRO A 1 198 ? -7.028 7.692 -11.195 1.00 85.88 198 PRO A C 1
ATOM 1605 O O . PRO A 1 198 ? -6.083 8.353 -11.609 1.00 85.88 198 PRO A O 1
ATOM 1608 N N . GLU A 1 199 ? -7.226 7.567 -9.887 1.00 88.25 199 GLU A N 1
ATOM 1609 C CA . GLU A 1 199 ? -6.435 8.327 -8.906 1.00 88.25 199 GLU A CA 1
ATOM 1610 C C . GLU A 1 199 ? -5.282 7.504 -8.312 1.00 88.25 199 GLU A C 1
ATOM 1612 O O . GLU A 1 199 ? -4.198 8.019 -8.031 1.00 88.25 199 GLU A O 1
ATOM 1617 N N . CYS A 1 200 ? -5.465 6.190 -8.181 1.00 90.81 200 CYS A N 1
ATOM 1618 C CA . CYS A 1 200 ? -4.438 5.280 -7.695 1.00 90.81 200 CYS A CA 1
ATOM 1619 C C . CYS A 1 200 ? -3.361 5.026 -8.760 1.00 90.81 200 CYS A C 1
ATOM 1621 O O . CYS A 1 200 ? -3.633 4.456 -9.818 1.00 90.81 200 CYS A O 1
ATOM 1623 N N . GLY A 1 201 ? -2.103 5.361 -8.449 1.00 86.62 201 GLY A N 1
ATOM 1624 C CA . GLY A 1 201 ? -0.961 5.082 -9.326 1.00 86.62 201 GLY A CA 1
ATOM 1625 C C . GLY A 1 201 ? -0.802 3.595 -9.646 1.00 86.62 201 GLY A C 1
ATOM 1626 O O . GLY A 1 201 ? -0.500 3.236 -10.779 1.00 86.62 201 GLY A O 1
ATOM 1627 N N . GLY A 1 202 ? -1.080 2.726 -8.674 1.00 89.69 202 GLY A N 1
ATOM 1628 C CA . GLY A 1 202 ? -1.069 1.280 -8.855 1.00 89.69 202 GLY A CA 1
ATOM 1629 C C . GLY A 1 202 ? -2.110 0.781 -9.852 1.00 89.69 202 GLY A C 1
ATOM 1630 O O . GLY A 1 202 ? -1.758 0.062 -10.788 1.00 89.69 202 GLY A O 1
ATOM 1631 N N . LEU A 1 203 ? -3.373 1.181 -9.665 1.00 91.12 203 LEU A N 1
ATOM 1632 C CA . LEU A 1 203 ? -4.477 0.788 -10.546 1.00 91.12 203 LEU A CA 1
ATOM 1633 C C . LEU A 1 203 ? -4.303 1.356 -11.951 1.00 91.12 203 LEU A C 1
ATOM 1635 O O . LEU A 1 203 ? -4.526 0.635 -12.915 1.00 91.12 203 LEU A O 1
ATOM 1639 N N . ARG A 1 204 ? -3.828 2.598 -12.086 1.00 87.06 204 ARG A N 1
ATOM 1640 C CA . ARG A 1 204 ? -3.510 3.176 -13.395 1.00 87.06 204 ARG A CA 1
ATOM 1641 C C . ARG A 1 204 ? -2.430 2.397 -14.131 1.00 87.06 204 ARG A C 1
ATOM 1643 O O . ARG A 1 204 ? -2.612 2.062 -15.292 1.00 87.06 204 ARG A O 1
ATOM 1650 N N . LEU A 1 205 ? -1.321 2.060 -13.465 1.00 86.12 205 LEU A N 1
ATOM 1651 C CA . LEU A 1 205 ? -0.254 1.276 -14.097 1.00 86.12 205 LEU A CA 1
ATOM 1652 C C . LEU A 1 205 ? -0.758 -0.100 -14.567 1.00 86.12 205 LEU A C 1
ATOM 1654 O O . LEU A 1 205 ? -0.341 -0.590 -15.620 1.00 86.12 205 LEU A O 1
ATOM 1658 N N . ARG A 1 206 ? -1.703 -0.690 -13.829 1.00 89.69 206 ARG A N 1
ATOM 1659 C CA . ARG A 1 206 ? -2.360 -1.932 -14.226 1.00 89.69 206 ARG A CA 1
ATOM 1660 C C . ARG A 1 206 ? -3.331 -1.748 -15.390 1.00 89.69 206 ARG A C 1
ATOM 1662 O O . ARG A 1 206 ? -3.255 -2.508 -16.349 1.00 89.69 206 ARG A O 1
ATOM 1669 N N . ASN A 1 207 ? -4.233 -0.779 -15.308 1.00 87.50 207 ASN A N 1
ATOM 1670 C CA . ASN A 1 207 ? -5.331 -0.609 -16.259 1.00 87.50 207 ASN A CA 1
ATOM 1671 C C . ASN A 1 207 ? -4.864 0.023 -17.574 1.00 87.50 207 ASN A C 1
ATOM 1673 O O . ASN A 1 207 ? -5.209 -0.471 -18.642 1.00 87.50 207 ASN A O 1
ATOM 1677 N N . ASP A 1 208 ? -4.034 1.063 -17.495 1.00 83.44 208 ASP A N 1
ATOM 1678 C CA . ASP A 1 208 ? -3.595 1.842 -18.657 1.00 83.44 208 ASP A CA 1
ATOM 1679 C C . ASP A 1 208 ? -2.458 1.124 -19.401 1.00 83.44 208 ASP A C 1
ATOM 1681 O O . ASP A 1 208 ? -2.313 1.256 -20.618 1.00 83.44 208 ASP A O 1
ATOM 1685 N N . PHE A 1 209 ? -1.634 0.356 -18.675 1.00 82.81 209 PHE A N 1
ATOM 1686 C CA . PHE A 1 209 ? -0.412 -0.235 -19.225 1.00 82.81 209 PHE A CA 1
ATOM 1687 C C . PHE A 1 209 ? -0.293 -1.746 -19.054 1.00 82.81 209 PHE A C 1
ATOM 1689 O O . PHE A 1 209 ? 0.656 -2.323 -19.581 1.00 82.81 209 PHE A O 1
ATOM 1696 N N . GLY A 1 210 ? -1.200 -2.428 -18.355 1.00 86.50 210 GLY A N 1
ATOM 1697 C CA . GLY A 1 210 ? -1.145 -3.882 -18.159 1.00 86.50 210 GLY A CA 1
ATOM 1698 C C . GLY A 1 210 ? 0.028 -4.362 -17.297 1.00 86.50 210 GLY A C 1
ATOM 1699 O O . GLY A 1 210 ? 0.442 -5.508 -17.451 1.00 86.50 210 GLY A O 1
ATOM 1700 N N . LEU A 1 211 ? 0.627 -3.491 -16.477 1.00 89.69 211 LEU A N 1
ATOM 1701 C CA . LEU A 1 211 ? 1.704 -3.876 -15.560 1.00 89.69 211 LEU A CA 1
ATOM 1702 C C . LEU A 1 211 ? 1.118 -4.521 -14.304 1.00 89.69 211 LEU A C 1
ATOM 1704 O O . LEU A 1 211 ? 0.105 -4.052 -13.789 1.00 89.69 211 LEU A O 1
ATOM 1708 N N . HIS A 1 212 ? 1.754 -5.555 -13.760 1.00 93.56 212 HIS A N 1
ATOM 1709 C CA . HIS A 1 212 ? 1.248 -6.263 -12.579 1.00 93.56 212 HIS A CA 1
ATOM 1710 C C . HIS A 1 212 ? 1.564 -5.529 -11.259 1.00 93.56 212 HIS A C 1
ATOM 1712 O O . HIS A 1 212 ? 1.945 -6.128 -10.265 1.00 93.56 212 HIS A O 1
ATOM 1718 N N . THR A 1 213 ? 1.372 -4.208 -11.224 1.00 92.81 213 THR A N 1
ATOM 1719 C CA . THR A 1 213 ? 1.496 -3.381 -10.009 1.00 92.81 213 THR A CA 1
ATOM 1720 C C . THR A 1 213 ? 0.408 -3.665 -8.985 1.00 92.81 213 THR A C 1
ATOM 1722 O O . THR A 1 213 ? 0.639 -3.522 -7.787 1.00 92.81 213 THR A O 1
ATOM 1725 N N . VAL A 1 214 ? -0.779 -4.049 -9.456 1.00 94.88 214 VAL A N 1
ATOM 1726 C CA . VAL A 1 214 ? -1.888 -4.533 -8.633 1.00 94.88 214 VAL A CA 1
ATOM 1727 C C . VAL A 1 214 ? -2.476 -5.777 -9.292 1.00 94.88 214 VAL A C 1
ATOM 1729 O O . VAL A 1 214 ? -2.797 -5.771 -10.488 1.00 94.88 214 VAL A O 1
ATOM 1732 N N . TYR A 1 215 ? -2.604 -6.853 -8.524 1.00 95.12 215 TYR A N 1
ATOM 1733 C CA . TYR A 1 215 ? -3.324 -8.060 -8.917 1.00 95.12 215 TYR A CA 1
ATOM 1734 C C . TYR A 1 215 ? -4.822 -7.914 -8.632 1.00 95.12 215 TYR A C 1
ATOM 1736 O O . TYR A 1 215 ? -5.238 -7.192 -7.723 1.00 95.12 215 TYR A O 1
ATOM 1744 N N . LYS A 1 216 ? -5.644 -8.604 -9.427 1.00 92.69 216 LYS A N 1
ATOM 1745 C CA . LYS A 1 216 ? -7.085 -8.706 -9.171 1.00 92.69 216 LYS A CA 1
ATOM 1746 C C . LYS A 1 216 ? -7.336 -9.478 -7.871 1.00 92.69 216 LYS A C 1
ATOM 1748 O O . LYS A 1 216 ? -6.478 -10.240 -7.425 1.00 92.69 216 LYS A O 1
ATOM 1753 N N . GLY A 1 217 ? -8.509 -9.284 -7.276 1.00 89.81 217 GLY A N 1
ATOM 1754 C CA . GLY A 1 217 ? -8.927 -10.109 -6.145 1.00 89.81 217 GLY A CA 1
ATOM 1755 C C . GLY A 1 217 ? -9.053 -11.573 -6.547 1.00 89.81 217 GLY A C 1
ATOM 1756 O O . GLY A 1 217 ? -9.408 -11.867 -7.681 1.00 89.81 217 GLY A O 1
ATOM 1757 N N . GLU A 1 218 ? -8.773 -12.484 -5.614 1.00 84.50 218 GLU A N 1
ATOM 1758 C CA . GLU A 1 218 ? -8.810 -13.942 -5.856 1.00 84.50 218 GLU A CA 1
ATOM 1759 C C . GLU A 1 218 ? -10.187 -14.467 -6.302 1.00 84.50 218 GLU A C 1
ATOM 1761 O O . GLU A 1 218 ? -10.295 -15.588 -6.784 1.00 84.50 218 GLU A O 1
ATOM 1766 N N . TYR A 1 219 ? -11.243 -13.678 -6.108 1.00 80.69 219 TYR A N 1
ATOM 1767 C CA . TYR A 1 219 ? -12.632 -14.059 -6.365 1.00 80.69 219 TYR A CA 1
ATOM 1768 C C . TYR A 1 219 ? -13.179 -13.494 -7.690 1.00 80.69 219 TYR A C 1
ATOM 1770 O O . TYR A 1 219 ? -14.397 -13.456 -7.865 1.00 80.69 219 TYR A O 1
ATOM 1778 N N . VAL A 1 220 ? -12.306 -13.006 -8.585 1.00 61.09 220 VAL A N 1
ATOM 1779 C CA . VAL A 1 220 ? -12.668 -12.310 -9.838 1.00 61.09 220 VAL A CA 1
ATOM 1780 C C . VAL A 1 220 ? -11.868 -12.822 -11.030 1.00 61.09 220 VAL A C 1
ATOM 1782 O O . VAL A 1 220 ? -10.636 -12.982 -10.890 1.00 61.09 220 VAL A O 1
#

Radius of gyration: 16.5 Å; chains: 1; bounding box: 39×41×48 Å

Sequence (220 aa):
MCDWCMKHGAGGKWYLNAKNYSNELAEAINAQEYLKEQWKAFEMVYIRRIMGITSIDLGYKLQLPIIGRILRWSAERMIHSEGKHRNPVRADGHFGQVIPLEEAKIILGNLAAEPIIENYCMCRWMQRGIKEACCINFGLLSGVIEKLPRFIPKDTKYRLDREEAIARIEEHNKKGYVATVWFQPVPYINAICSCENPECGGLRLRNDFGLHTVYKGEYV

Foldseek 3Di:
DDPCCVVQVPVGRNLLRLVQQDPVVCVVLVLLVLLLVLVVLVLLLLQDDQVNNTPVCLLVQLPDPPSVVVSLVSLQCQCCPPDSPHDSNNLGQKAKEFEDLVSQLCCLQPRFADFKWFWFDPLQCSVPVDTDRFKIWGDSNVVSVVVVCVGHDDPDGTTDHSVRSSVSSVVLVVVVFIWMWMPSHPPHTTIIGRDDPPRGPQVCCCPSNVHRRYHYYPVD

Secondary structure (DSSP, 8-state):
--HHHHHHSTTS-GGG-GGGG-HHHHHHTTHHHHHHHHHHTHHHHHS--BTTB-STTHHHHHHSTTHHHHHHHHHHHHHT---SS--TTTTTT-EEEE--HHHHHHIIIIIPPSPEEEEE-HHHHHHHS---EEEEE-THHHHHHTT-GGGSPSSS--EE-HHHHHHHHHHHHHTTPEEEEEESSTT-EEEEEEE-TTT-HHHHHHHHH--TTEEPPTT-

pLDDT: mean 90.77, std 10.46, range [53.44, 98.69]